Protein AF-A0A2J2HHE2-F1 (afdb_monomer)

Solvent-accessible surface area (backbone atoms only — not comparable to full-atom values): 9048 Å² total; per-residue (Å²): 109,73,66,61,52,54,51,49,52,52,53,53,53,52,51,54,51,50,49,52,52,45,27,54,52,45,33,51,50,34,54,48,26,20,52,57,17,37,70,43,83,61,53,74,70,57,21,53,51,53,52,50,51,54,50,52,52,50,50,52,38,52,56,32,41,75,77,31,60,65,53,20,39,50,52,53,44,48,58,48,43,71,72,48,47,58,29,76,39,61,57,59,7,49,56,48,47,29,51,53,25,23,51,50,15,29,50,32,58,35,49,58,74,71,59,22,52,50,50,52,54,52,51,54,54,49,34,60,54,50,20,50,33,32,32,33,22,41,51,22,51,55,33,44,61,46,27,77,77,38,70,87,36,44,67,58,24,53,53,31,45,53,51,20,54,52,38,43,54,52,40,52,52,51,53,52,54,59,52,67,53,132

pLDDT: mean 90.72, std 8.48, range [55.34, 98.31]

Foldseek 3Di:
DVVVVVVVVVVVVVVVVLLVVLLVVLLVLLVVLLVLLLPDQDDLVVLVVLVVVVVVLVVVLVVLVVVPPVSSLVSLLVVCCVQQVLLLAEPSVSVSSSVVSSVLSNSLNSDDPVVSVVSSVVSSVLSSLSSNLRSLSPVLVVLVVVCVVPVVSVVVNVVSVVSSVVSSVVSSVVSSVVSSDD

Sequence (182 aa):
MVEQEAVRATVIGKLGRLRIYLYLVLLLLYLAAYFLGYAVKPSPQFAAQVNKQLNQFTEEVNKLSSVSQIAAFSYKLTNLMVSLGPSLIPVFGIWNTATQWVYSGIATNAVASNEAVAITAQTILLSIILAIPSTDGLLTVLLLINSARDKSFKELTILSARSYIMWVIITIILLIIFMAMP

Secondary structure (DSSP, 8-state):
-HHHHHHHHHHHHHHHHHHHHHHHHHHHHHHHHHHHHHTS---HHHHHHHHHHHHHHHHHHHHHHHH-HHHHHHHHHHHHHHHHGGGGSTTHHHHHHHHHHHHHHHHHTTS-HHHHHHHHHHHHHHHHHHHHHHHHHHHHHHHHHHHHH-GGGHHHHHHHHHHHHHHHHHHHHHHHHHHH--

Mean predicted aligned error: 5.14 Å

Structure (mmCIF, N/CA/C/O backbone):
data_AF-A0A2J2HHE2-F1
#
_entry.id   AF-A0A2J2HHE2-F1
#
loop_
_atom_site.group_PDB
_atom_site.id
_atom_site.type_symbol
_atom_site.label_atom_id
_atom_site.label_alt_id
_atom_site.label_comp_id
_atom_site.label_asym_id
_atom_site.label_entity_id
_atom_site.label_seq_id
_atom_site.pdbx_PDB_ins_code
_atom_site.Cartn_x
_atom_site.Cartn_y
_atom_site.Cartn_z
_atom_site.occupancy
_atom_site.B_iso_or_equiv
_atom_site.auth_seq_id
_atom_site.auth_comp_id
_atom_site.auth_asym_id
_atom_site.auth_atom_id
_atom_site.pdbx_PDB_model_num
ATOM 1 N N . MET A 1 1 ? 16.506 10.139 -39.102 1.00 55.34 1 MET A N 1
ATOM 2 C CA . MET A 1 1 ? 15.842 10.796 -37.949 1.00 55.34 1 MET A CA 1
ATOM 3 C C . MET A 1 1 ? 14.399 10.327 -37.782 1.00 55.34 1 MET A C 1
ATOM 5 O O . MET A 1 1 ? 14.096 9.821 -36.714 1.00 55.34 1 MET A O 1
ATOM 9 N N . VAL A 1 2 ? 13.563 10.359 -38.828 1.00 61.66 2 VAL A N 1
ATOM 10 C CA . VAL A 1 2 ? 12.152 9.900 -38.780 1.00 61.66 2 VAL A CA 1
ATOM 11 C C . VAL A 1 2 ? 11.986 8.447 -38.293 1.00 61.66 2 VAL A C 1
ATOM 13 O O . VAL A 1 2 ? 11.096 8.143 -37.506 1.00 61.66 2 VAL A O 1
ATOM 16 N N . GLU A 1 3 ? 12.882 7.543 -38.695 1.00 59.47 3 GLU A N 1
ATOM 17 C CA . GLU A 1 3 ? 12.813 6.121 -38.322 1.00 59.47 3 GLU A CA 1
ATOM 18 C C . GLU A 1 3 ? 13.159 5.865 -36.840 1.00 59.47 3 GLU A C 1
ATOM 20 O O . GLU A 1 3 ? 12.501 5.072 -36.170 1.00 59.47 3 GLU A O 1
ATOM 25 N N . GLN A 1 4 ? 14.123 6.606 -36.276 1.00 60.56 4 GLN A N 1
ATOM 26 C CA . GLN A 1 4 ? 14.451 6.542 -34.843 1.00 60.56 4 GLN A CA 1
ATOM 27 C C . GLN A 1 4 ? 13.331 7.123 -33.967 1.00 60.56 4 GLN A C 1
ATOM 29 O O . GLN A 1 4 ? 13.063 6.596 -32.887 1.00 60.56 4 GLN A O 1
ATOM 34 N N . GLU A 1 5 ? 12.641 8.168 -34.431 1.00 62.12 5 GLU A N 1
ATOM 35 C CA . GLU A 1 5 ? 11.482 8.738 -33.734 1.00 62.12 5 GLU A CA 1
ATOM 36 C C . GLU A 1 5 ? 10.280 7.784 -33.737 1.00 62.12 5 GLU A C 1
ATOM 38 O O . GLU A 1 5 ? 9.648 7.593 -32.695 1.00 62.12 5 GLU A O 1
ATOM 43 N N . ALA A 1 6 ? 10.013 7.105 -34.858 1.00 61.78 6 ALA A N 1
ATOM 44 C CA . ALA A 1 6 ? 8.953 6.101 -34.959 1.00 61.78 6 ALA A CA 1
ATOM 45 C C . ALA A 1 6 ? 9.205 4.880 -34.051 1.00 61.78 6 ALA A C 1
ATOM 47 O O . ALA A 1 6 ? 8.292 4.392 -33.371 1.00 61.78 6 ALA A O 1
ATOM 48 N N . VAL A 1 7 ? 10.458 4.414 -33.973 1.00 62.78 7 VAL A N 1
ATOM 49 C CA . VAL A 1 7 ? 10.861 3.333 -33.059 1.00 62.78 7 VAL A CA 1
ATOM 50 C C . VAL A 1 7 ? 10.701 3.770 -31.600 1.00 62.78 7 VAL A C 1
ATOM 52 O O . VAL A 1 7 ? 10.115 3.036 -30.801 1.00 62.78 7 VAL A O 1
ATOM 55 N N . ARG A 1 8 ? 11.128 4.990 -31.247 1.00 63.03 8 ARG A N 1
ATOM 56 C CA . ARG A 1 8 ? 10.991 5.533 -29.885 1.00 63.03 8 ARG A CA 1
ATOM 57 C C . ARG A 1 8 ? 9.524 5.672 -29.467 1.00 63.03 8 ARG A C 1
ATOM 59 O O . ARG A 1 8 ? 9.168 5.240 -28.372 1.00 63.03 8 ARG A O 1
ATOM 66 N N . ALA A 1 9 ? 8.659 6.186 -30.343 1.00 66.81 9 ALA A N 1
ATOM 67 C CA . ALA A 1 9 ? 7.219 6.296 -30.093 1.00 66.81 9 ALA A CA 1
ATOM 68 C C . ALA A 1 9 ? 6.560 4.923 -29.866 1.00 66.81 9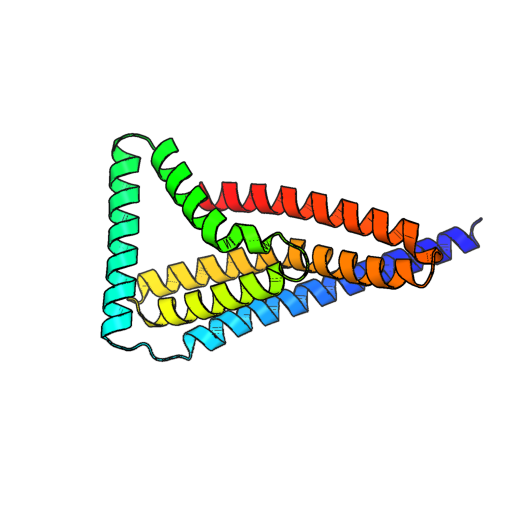 ALA A C 1
ATOM 70 O O . ALA A 1 9 ? 5.749 4.752 -28.953 1.00 66.81 9 ALA A O 1
ATOM 71 N N . THR A 1 10 ? 6.968 3.912 -30.637 1.00 73.00 10 THR A N 1
ATOM 72 C CA . THR A 1 10 ? 6.465 2.537 -30.499 1.00 73.00 10 THR A CA 1
ATOM 73 C C . THR A 1 10 ? 6.894 1.900 -29.173 1.00 73.00 10 THR A C 1
ATOM 75 O O . THR A 1 10 ? 6.090 1.236 -28.513 1.00 73.00 10 THR A O 1
ATOM 78 N N . VAL A 1 11 ? 8.143 2.116 -28.748 1.00 68.69 11 VAL A N 1
ATOM 79 C CA . VAL A 1 11 ? 8.669 1.624 -27.461 1.00 68.69 11 VAL A CA 1
ATOM 80 C C . VAL A 1 11 ? 7.954 2.291 -26.284 1.00 68.69 11 VAL A C 1
ATOM 82 O O . VAL A 1 11 ? 7.511 1.596 -25.370 1.00 68.69 11 VAL A O 1
ATOM 85 N N . ILE A 1 12 ? 7.761 3.612 -26.334 1.00 71.94 12 ILE A N 1
ATOM 86 C CA . ILE A 1 12 ? 7.018 4.363 -25.310 1.00 71.94 12 ILE A CA 1
ATOM 87 C C . ILE A 1 12 ? 5.568 3.866 -25.217 1.00 71.94 12 ILE A C 1
ATOM 89 O O . ILE A 1 12 ? 5.075 3.612 -24.118 1.00 71.94 12 ILE A O 1
ATOM 93 N N . GLY A 1 13 ? 4.901 3.642 -26.354 1.00 75.62 13 GLY A N 1
ATOM 94 C CA . GLY A 1 13 ? 3.539 3.106 -26.383 1.00 75.62 13 GLY A CA 1
ATOM 95 C C . GLY A 1 13 ? 3.426 1.702 -25.775 1.00 75.62 13 GLY A C 1
ATOM 96 O O . GLY A 1 13 ? 2.500 1.426 -25.010 1.00 75.62 13 GLY A O 1
ATOM 97 N N . LYS A 1 14 ? 4.387 0.812 -26.058 1.00 80.19 14 LYS A N 1
ATOM 98 C CA . LYS A 1 14 ? 4.435 -0.537 -25.464 1.00 80.19 14 LYS A CA 1
ATOM 99 C C . LYS A 1 14 ? 4.700 -0.498 -23.956 1.00 80.19 14 LYS A C 1
ATOM 101 O O . LYS A 1 14 ? 4.041 -1.226 -23.218 1.00 80.19 14 LYS A O 1
ATOM 106 N N . LEU A 1 15 ? 5.599 0.374 -23.492 1.00 79.06 15 LEU A N 1
ATOM 107 C CA . LEU A 1 15 ? 5.866 0.579 -22.063 1.00 79.06 15 LEU A CA 1
ATOM 108 C C . LEU A 1 15 ? 4.647 1.140 -21.323 1.00 79.06 15 LEU A C 1
ATOM 110 O O . LEU A 1 15 ? 4.334 0.676 -20.230 1.00 79.06 15 LEU A O 1
ATOM 114 N N . GLY A 1 16 ? 3.917 2.078 -21.933 1.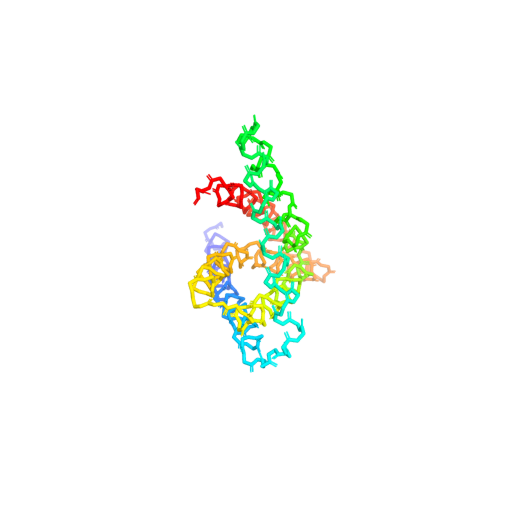00 83.44 16 GLY A N 1
ATOM 115 C CA . GLY A 1 16 ? 2.667 2.600 -21.377 1.00 83.44 16 GLY A CA 1
ATOM 116 C C . GLY A 1 16 ? 1.608 1.509 -21.199 1.00 83.44 16 GLY A C 1
ATOM 117 O O . GLY A 1 16 ? 0.997 1.406 -20.137 1.00 83.44 16 GLY A O 1
ATOM 118 N N . ARG A 1 17 ? 1.443 0.631 -22.198 1.00 88.00 17 ARG A N 1
ATOM 119 C CA . ARG A 1 17 ? 0.545 -0.532 -22.086 1.00 88.00 17 ARG A CA 1
ATOM 120 C C . ARG A 1 17 ? 0.994 -1.490 -20.986 1.00 88.00 17 ARG A C 1
ATOM 122 O O . ARG A 1 17 ? 0.169 -1.890 -20.172 1.00 88.00 17 ARG A O 1
ATOM 129 N N . LEU A 1 18 ? 2.286 -1.822 -20.928 1.00 88.19 18 LEU A N 1
ATOM 130 C CA . LEU A 1 18 ? 2.838 -2.683 -19.879 1.00 88.19 18 LEU A CA 1
ATOM 131 C C . LEU A 1 18 ? 2.578 -2.105 -18.483 1.00 88.19 18 LEU A C 1
ATOM 133 O O . LEU A 1 18 ? 2.167 -2.844 -17.596 1.00 88.19 18 LEU A O 1
ATOM 137 N N . ARG A 1 19 ? 2.753 -0.791 -18.299 1.00 91.44 19 ARG A N 1
ATOM 138 C CA . ARG A 1 19 ? 2.446 -0.108 -17.037 1.00 91.44 19 ARG A CA 1
ATOM 139 C C . ARG A 1 19 ? 0.989 -0.306 -16.627 1.00 91.44 19 ARG A C 1
ATOM 141 O O . ARG A 1 19 ? 0.740 -0.679 -15.490 1.00 91.44 19 ARG A O 1
ATOM 148 N N . ILE A 1 20 ? 0.041 -0.109 -17.542 1.00 92.88 20 ILE A N 1
ATOM 149 C CA . ILE A 1 20 ? -1.389 -0.304 -17.249 1.00 92.88 20 ILE A CA 1
ATOM 150 C C . ILE A 1 20 ? -1.676 -1.762 -16.873 1.00 92.88 20 ILE A C 1
ATOM 152 O O . ILE A 1 20 ? -2.376 -2.012 -15.895 1.00 92.88 20 ILE A O 1
ATOM 156 N N . TYR A 1 21 ? -1.109 -2.728 -17.602 1.00 94.69 21 TYR A N 1
ATOM 157 C CA . TYR A 1 21 ? -1.283 -4.145 -17.274 1.00 94.69 21 TYR A CA 1
ATOM 158 C C . TYR A 1 21 ? -0.721 -4.492 -15.895 1.00 94.69 21 TYR A C 1
ATOM 160 O O . TYR A 1 21 ? -1.408 -5.134 -15.107 1.00 94.69 21 TYR A O 1
ATOM 168 N N . LEU A 1 22 ? 0.495 -4.042 -15.582 1.00 94.69 22 LEU A N 1
ATOM 169 C CA . LEU A 1 22 ? 1.106 -4.266 -14.273 1.00 94.69 22 LEU A CA 1
ATOM 170 C C . LEU A 1 22 ? 0.297 -3.610 -13.151 1.00 94.69 22 LEU A C 1
ATOM 172 O O . LEU A 1 22 ? 0.092 -4.242 -12.121 1.00 94.69 22 LEU A O 1
ATOM 176 N N . TYR A 1 23 ? -0.223 -2.403 -13.374 1.00 96.62 23 TYR A N 1
ATOM 177 C CA . TYR A 1 23 ? -1.117 -1.735 -12.432 1.00 96.62 23 TYR A CA 1
ATOM 178 C C . TYR A 1 23 ? -2.374 -2.557 -12.149 1.00 96.62 23 TYR A C 1
ATOM 180 O O . TYR A 1 23 ? -2.693 -2.802 -10.988 1.00 96.62 23 TYR A O 1
ATOM 188 N N . LEU A 1 24 ? -3.061 -3.036 -13.191 1.00 97.19 24 LEU A N 1
ATOM 189 C CA . LEU A 1 24 ? -4.265 -3.851 -13.026 1.00 97.19 24 LEU A CA 1
ATOM 190 C C . LEU A 1 24 ? -3.961 -5.176 -12.323 1.00 97.19 24 LEU A C 1
ATOM 192 O O . LEU A 1 24 ? -4.706 -5.577 -11.433 1.00 97.19 24 LEU A O 1
ATOM 196 N N . VAL A 1 25 ? -2.856 -5.836 -12.681 1.00 97.00 25 VAL A N 1
ATOM 197 C CA . VAL A 1 25 ? -2.421 -7.077 -12.027 1.00 97.00 25 VAL A CA 1
ATOM 198 C C . VAL A 1 25 ? -2.141 -6.837 -10.545 1.00 97.00 25 VAL A C 1
ATOM 200 O O . VAL A 1 25 ? -2.651 -7.574 -9.708 1.00 97.00 25 VAL A O 1
ATOM 203 N N . LEU A 1 26 ? -1.378 -5.797 -10.202 1.00 97.31 26 LEU A N 1
ATOM 204 C CA . LEU A 1 26 ? -1.055 -5.480 -8.810 1.00 97.31 26 LEU A CA 1
ATOM 205 C C . LEU A 1 26 ? -2.296 -5.094 -8.007 1.00 97.31 26 LEU A C 1
ATOM 207 O O . LEU A 1 26 ? -2.462 -5.575 -6.891 1.00 97.31 26 LEU A O 1
ATOM 211 N N . LEU A 1 27 ? -3.198 -4.300 -8.586 1.00 97.94 27 LEU A N 1
ATOM 212 C CA . LEU A 1 27 ? -4.467 -3.955 -7.952 1.00 97.94 27 LEU A CA 1
ATOM 213 C C . LEU A 1 27 ? -5.299 -5.209 -7.656 1.00 97.94 27 LEU A C 1
ATOM 215 O O . LEU A 1 27 ? -5.765 -5.386 -6.534 1.00 97.94 27 LEU A O 1
ATOM 219 N N . LEU A 1 28 ? -5.453 -6.107 -8.632 1.00 97.75 28 LEU A N 1
ATOM 220 C CA . LEU A 1 28 ? -6.193 -7.354 -8.435 1.00 97.75 28 LEU A CA 1
ATOM 221 C C . LEU A 1 28 ? -5.527 -8.262 -7.396 1.00 97.75 28 LEU A C 1
ATOM 223 O O . LEU A 1 28 ? -6.231 -8.861 -6.590 1.00 97.75 28 LEU A O 1
ATOM 227 N N . LEU A 1 29 ? -4.194 -8.334 -7.368 1.00 96.88 29 LEU A N 1
ATOM 228 C CA . LEU A 1 29 ? -3.458 -9.088 -6.349 1.00 96.88 29 LEU A CA 1
ATOM 229 C C . LEU A 1 29 ? -3.661 -8.507 -4.946 1.00 96.88 29 LEU A C 1
ATOM 231 O O . LEU A 1 29 ? -3.821 -9.266 -3.994 1.00 96.88 29 LEU A O 1
ATOM 235 N N . TYR A 1 30 ? -3.698 -7.183 -4.809 1.00 98.12 30 TYR A N 1
ATOM 236 C CA . TYR A 1 30 ? -3.986 -6.517 -3.539 1.00 98.12 30 TYR A CA 1
ATOM 237 C C . TYR A 1 30 ? -5.400 -6.800 -3.043 1.00 98.12 30 TYR A C 1
ATOM 239 O O . TYR A 1 30 ? -5.577 -7.175 -1.884 1.00 98.12 30 TYR A O 1
ATOM 247 N N . LEU A 1 31 ? -6.392 -6.707 -3.928 1.00 98.00 31 LEU A N 1
ATOM 248 C CA . LEU A 1 31 ? -7.770 -7.051 -3.588 1.00 98.00 31 LEU A CA 1
ATOM 249 C C . LEU A 1 31 ? -7.910 -8.543 -3.257 1.00 98.00 31 LEU A C 1
ATOM 251 O O . LEU A 1 31 ? -8.576 -8.901 -2.290 1.00 98.00 31 LEU A O 1
ATOM 255 N N . ALA A 1 32 ? -7.239 -9.421 -4.004 1.00 97.88 32 ALA A N 1
ATOM 256 C CA . ALA A 1 32 ? -7.220 -10.849 -3.711 1.00 97.88 32 ALA A CA 1
ATOM 257 C C . ALA A 1 32 ? -6.590 -11.142 -2.341 1.00 97.88 32 ALA A C 1
ATOM 259 O O . ALA A 1 32 ? -7.150 -11.922 -1.579 1.00 97.88 32 ALA A O 1
ATOM 260 N N . ALA A 1 33 ? -5.476 -10.491 -1.991 1.00 98.19 33 ALA A N 1
ATOM 261 C CA . ALA A 1 33 ? -4.840 -10.622 -0.679 1.00 98.19 33 ALA A CA 1
ATOM 262 C C . ALA A 1 33 ? -5.788 -10.212 0.459 1.00 98.19 33 ALA A C 1
ATOM 264 O O . ALA A 1 33 ? -5.900 -10.920 1.461 1.00 98.19 33 ALA A O 1
ATOM 265 N N . TYR A 1 34 ? -6.532 -9.121 0.269 1.00 98.31 34 TYR A N 1
ATOM 266 C CA . TYR A 1 34 ? -7.576 -8.709 1.199 1.00 98.31 34 TYR A CA 1
ATOM 267 C C . TYR A 1 34 ? -8.662 -9.779 1.375 1.00 98.31 34 TYR A C 1
ATOM 269 O O . TYR A 1 34 ? -8.944 -10.197 2.500 1.00 98.31 34 TYR A O 1
ATOM 277 N N . PHE A 1 35 ? -9.235 -10.280 0.277 1.00 97.12 35 PHE A N 1
ATOM 278 C CA . PHE A 1 35 ? -10.290 -11.296 0.343 1.00 97.12 35 PHE A CA 1
ATOM 279 C C . PHE A 1 35 ? -9.800 -12.644 0.886 1.00 97.12 35 PHE A C 1
ATOM 281 O O . PHE A 1 35 ? -10.557 -13.336 1.566 1.00 97.12 35 PHE A O 1
ATOM 288 N N . LEU A 1 36 ? -8.534 -13.000 0.653 1.00 97.06 36 LEU A N 1
ATOM 289 C CA . LEU A 1 36 ? -7.899 -14.160 1.281 1.00 97.06 36 LEU A CA 1
ATOM 290 C C . LEU A 1 36 ? -7.863 -14.014 2.804 1.00 97.06 36 LEU A C 1
ATOM 292 O O . LEU A 1 36 ? -8.215 -14.955 3.509 1.00 97.06 36 LEU A O 1
ATOM 296 N N . GLY A 1 37 ? -7.492 -12.835 3.311 1.00 96.38 37 GLY A N 1
ATOM 297 C CA . GLY A 1 37 ? -7.558 -12.536 4.740 1.00 96.38 37 GLY A CA 1
ATOM 298 C C . GLY A 1 37 ? -8.987 -12.573 5.279 1.00 96.38 37 GLY A C 1
ATOM 299 O O . GLY A 1 37 ? -9.244 -13.179 6.315 1.00 96.38 37 GLY A O 1
ATOM 300 N N . TYR A 1 38 ? -9.934 -11.984 4.548 1.00 95.75 38 TYR A N 1
ATOM 301 C CA . TYR A 1 38 ? -11.347 -11.954 4.928 1.00 95.75 38 TYR A CA 1
ATOM 302 C C . TYR A 1 38 ? -11.961 -13.354 5.061 1.00 95.75 38 TYR A C 1
ATOM 304 O O . TYR A 1 38 ? -12.780 -13.589 5.944 1.00 95.75 38 TYR A O 1
ATOM 312 N N . ALA A 1 39 ? -11.537 -14.310 4.232 1.00 94.94 39 ALA A N 1
ATOM 313 C CA . ALA A 1 39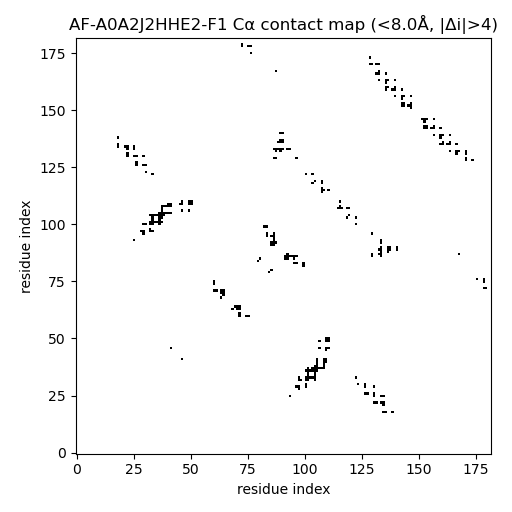 ? -12.002 -15.695 4.303 1.00 94.94 39 ALA A CA 1
ATOM 314 C C . ALA A 1 39 ? -11.546 -16.441 5.575 1.00 94.94 39 ALA A C 1
ATOM 316 O O . ALA A 1 39 ? -12.092 -17.499 5.900 1.00 94.94 39 ALA A O 1
ATOM 317 N N . VAL A 1 40 ? -10.562 -15.916 6.311 1.00 93.75 40 VAL A N 1
ATOM 318 C CA . VAL A 1 40 ? -10.101 -16.509 7.570 1.00 93.75 40 VAL A CA 1
ATOM 319 C C . VAL A 1 40 ? -11.090 -16.172 8.679 1.00 93.75 40 VAL A C 1
ATOM 321 O O . VAL A 1 40 ? -11.330 -15.006 8.979 1.00 93.75 40 VAL A O 1
ATOM 324 N N . LYS A 1 41 ? -11.633 -17.202 9.336 1.00 90.44 41 LYS A N 1
ATOM 325 C CA . LYS A 1 41 ? -12.501 -17.031 10.504 1.00 90.44 41 LYS A CA 1
ATOM 326 C C . LYS A 1 41 ? -11.651 -16.727 11.749 1.00 90.44 41 LYS A C 1
ATOM 328 O O . LYS A 1 41 ? -10.912 -17.614 12.187 1.00 90.44 41 LYS A O 1
ATOM 333 N N . PRO A 1 42 ? -11.742 -15.524 12.341 1.00 89.12 42 PRO A N 1
ATOM 334 C CA . PRO A 1 42 ? -10.953 -15.181 13.518 1.00 89.12 42 PRO A CA 1
ATOM 335 C C . PRO A 1 42 ? -11.434 -15.939 14.762 1.00 89.12 42 PRO A C 1
ATOM 337 O O . PRO A 1 42 ? -12.613 -16.278 14.896 1.00 89.12 42 PRO A O 1
ATOM 340 N N . SER A 1 43 ? -10.523 -16.188 15.707 1.00 91.25 43 SER A N 1
ATOM 341 C CA . SER A 1 43 ? -10.900 -16.697 17.029 1.00 91.25 43 SER A CA 1
ATOM 342 C C . SER A 1 43 ? -11.605 -15.604 17.851 1.00 91.25 43 SER A C 1
ATOM 344 O O . SER A 1 43 ? -11.332 -14.416 17.649 1.00 91.25 43 SER A O 1
ATOM 346 N N . PRO A 1 44 ? -12.467 -15.961 18.822 1.00 90.88 44 PRO A N 1
ATOM 347 C CA . PRO A 1 44 ? -13.107 -14.976 19.697 1.00 90.88 44 PRO A CA 1
ATOM 348 C C . PRO A 1 44 ? -12.104 -14.090 20.449 1.00 90.88 44 PRO A C 1
ATOM 350 O O . PRO A 1 44 ? -12.334 -12.895 20.617 1.00 90.88 44 PRO A O 1
ATOM 353 N N . GLN A 1 45 ? -10.965 -14.654 20.865 1.00 92.81 45 GLN A N 1
ATOM 354 C CA . GLN A 1 45 ? -9.900 -13.914 21.546 1.00 92.81 45 GLN A CA 1
ATOM 355 C C . GLN A 1 45 ? -9.251 -12.880 20.620 1.00 92.81 45 GLN A C 1
ATOM 357 O O . GLN A 1 45 ? -9.030 -11.743 21.032 1.00 92.81 45 GLN A O 1
ATOM 362 N N . PHE A 1 46 ? -8.984 -13.255 19.365 1.00 91.06 46 PHE A N 1
ATOM 363 C CA . PHE A 1 46 ? -8.440 -12.334 18.370 1.00 91.06 46 PHE A CA 1
ATOM 364 C C . PHE A 1 46 ? -9.434 -11.213 18.056 1.00 91.06 46 PHE A C 1
ATOM 366 O O . PHE A 1 46 ? -9.058 -10.045 18.051 1.00 91.06 46 PHE A O 1
ATOM 373 N N . ALA A 1 47 ? -10.715 -11.543 17.876 1.00 90.56 47 ALA A N 1
ATOM 374 C CA . ALA A 1 47 ? -11.748 -10.539 17.646 1.00 90.56 47 ALA A CA 1
ATOM 375 C C . ALA A 1 47 ? -11.856 -9.543 18.808 1.00 90.56 47 ALA A C 1
ATOM 377 O O . ALA A 1 47 ? -11.876 -8.333 18.584 1.00 90.56 47 ALA A O 1
ATOM 378 N N . ALA A 1 48 ? -11.829 -10.018 20.055 1.00 91.94 48 ALA A N 1
ATOM 379 C CA . ALA A 1 48 ? -11.800 -9.139 21.223 1.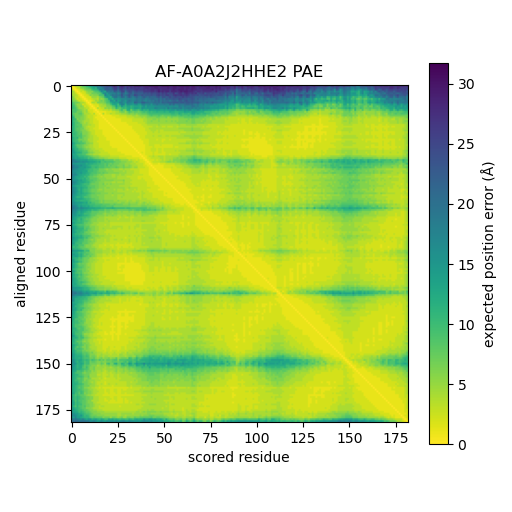00 91.94 48 ALA A CA 1
ATOM 380 C C . ALA A 1 48 ? -10.559 -8.227 21.236 1.00 91.94 48 ALA A C 1
ATOM 382 O O . ALA A 1 48 ? -10.661 -7.049 21.580 1.00 91.94 48 ALA A O 1
ATOM 383 N N . GLN A 1 49 ? -9.396 -8.741 20.825 1.00 93.69 49 GLN A N 1
ATOM 384 C CA . GLN A 1 49 ? -8.166 -7.957 20.725 1.00 93.69 49 GLN A CA 1
ATOM 385 C C . GLN A 1 49 ? -8.250 -6.869 19.647 1.00 93.69 49 GLN A C 1
ATOM 387 O O . GLN A 1 49 ? -7.885 -5.728 19.929 1.00 93.69 49 GLN A O 1
ATOM 392 N N . VAL A 1 50 ? -8.752 -7.189 18.450 1.00 92.50 50 VAL A N 1
ATOM 393 C CA . VAL A 1 50 ? -8.930 -6.215 17.358 1.00 92.50 50 VAL A CA 1
ATOM 394 C C . VAL A 1 50 ? -9.880 -5.099 17.785 1.00 92.50 50 VAL A C 1
ATOM 396 O O . VAL A 1 50 ? -9.532 -3.925 17.679 1.00 92.50 50 VAL A O 1
ATOM 399 N N . ASN A 1 51 ? -11.039 -5.446 18.353 1.00 91.56 51 ASN A N 1
ATOM 400 C CA . ASN A 1 51 ? -11.998 -4.451 18.841 1.00 91.56 51 ASN A CA 1
ATOM 401 C C . ASN A 1 51 ? -11.400 -3.580 19.958 1.00 91.56 51 ASN A C 1
ATOM 403 O O . ASN A 1 51 ? -11.575 -2.364 19.953 1.00 91.56 51 ASN A O 1
ATOM 407 N N . LYS A 1 52 ? -10.622 -4.165 20.880 1.00 93.94 52 LYS A N 1
ATOM 408 C CA . LYS A 1 52 ? -9.910 -3.394 21.909 1.00 93.94 52 LYS A CA 1
ATOM 409 C C . LYS A 1 52 ? -8.918 -2.403 21.296 1.00 93.94 52 LYS A C 1
ATOM 411 O O . LYS A 1 52 ? -8.877 -1.259 21.734 1.00 93.94 52 LYS A O 1
ATOM 416 N N . GLN A 1 53 ? -8.136 -2.819 20.301 1.00 92.50 53 GLN A N 1
ATOM 417 C CA . GLN A 1 53 ? -7.169 -1.946 19.630 1.00 92.50 53 GLN A CA 1
ATOM 418 C C . GLN A 1 53 ? -7.853 -0.816 18.850 1.00 92.50 53 GLN A C 1
ATOM 420 O O . GLN A 1 53 ? -7.394 0.321 18.915 1.00 92.50 53 GLN A O 1
ATOM 425 N N . LEU A 1 54 ? -8.969 -1.098 18.172 1.00 91.12 54 LEU A N 1
ATOM 426 C CA . LEU A 1 54 ? -9.760 -0.078 17.475 1.00 91.12 54 LEU A CA 1
ATOM 427 C C . LEU A 1 54 ? -10.354 0.948 18.442 1.00 91.12 54 LEU A C 1
ATOM 429 O O . LEU A 1 54 ? -10.271 2.150 18.183 1.00 91.12 54 LEU A O 1
ATOM 433 N N . ASN A 1 55 ? -10.891 0.492 19.574 1.00 93.06 55 ASN A N 1
ATOM 434 C CA . ASN A 1 55 ? -11.418 1.382 20.605 1.00 93.06 55 ASN A CA 1
ATOM 435 C C . ASN A 1 55 ? -10.307 2.253 21.196 1.00 93.06 55 ASN A C 1
ATOM 437 O O . ASN A 1 55 ? -10.464 3.465 21.261 1.00 93.06 55 ASN A O 1
ATOM 441 N N . GLN A 1 56 ? -9.153 1.665 21.528 1.00 95.00 56 GLN A N 1
ATOM 442 C CA . GLN A 1 56 ? -7.993 2.410 22.031 1.00 95.00 56 GLN A CA 1
ATOM 443 C C . GLN A 1 56 ? -7.489 3.453 21.028 1.00 95.00 56 GLN A C 1
ATOM 445 O O . GLN A 1 56 ? -7.214 4.588 21.408 1.00 95.00 56 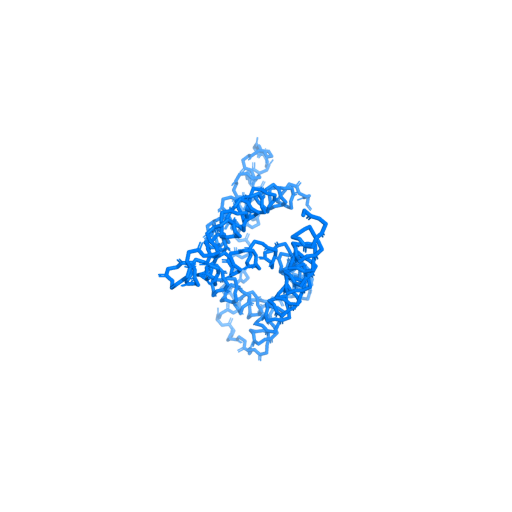GLN A O 1
ATOM 450 N N . PHE A 1 57 ? -7.395 3.093 19.745 1.00 93.25 57 PHE A N 1
ATOM 451 C CA . PHE A 1 57 ? -7.009 4.031 18.693 1.00 93.25 57 PHE A CA 1
ATOM 452 C C . PHE A 1 57 ? -8.012 5.186 18.581 1.00 93.25 57 PHE A C 1
ATOM 454 O O . PHE A 1 57 ? -7.617 6.348 18.511 1.00 93.25 57 PHE A O 1
ATOM 461 N N . THR A 1 58 ? -9.309 4.876 18.610 1.00 92.25 58 THR A N 1
ATOM 462 C CA . THR A 1 58 ? -10.387 5.870 18.513 1.00 92.25 58 THR A CA 1
ATOM 463 C C . THR A 1 58 ? -10.414 6.798 19.729 1.00 92.25 58 THR A C 1
ATOM 465 O O . THR A 1 58 ? -10.526 8.012 19.575 1.00 92.25 58 THR A O 1
ATOM 468 N N . GLU A 1 59 ? -10.264 6.254 20.938 1.00 95.12 59 GLU A N 1
ATOM 469 C CA . GLU A 1 59 ? -10.173 7.021 22.184 1.00 95.12 59 GLU A CA 1
ATOM 470 C C . GLU A 1 59 ? -8.976 7.976 22.172 1.00 95.12 59 GLU A C 1
ATOM 472 O O . GLU A 1 59 ? -9.133 9.154 22.497 1.00 95.12 59 GLU A O 1
ATOM 477 N N . GLU A 1 60 ? -7.801 7.506 21.742 1.00 95.12 60 GLU A N 1
ATOM 478 C CA . GLU A 1 60 ? -6.601 8.342 21.668 1.00 95.12 60 GLU A CA 1
ATOM 479 C C . GLU A 1 60 ? -6.756 9.448 20.616 1.00 95.12 60 GLU A C 1
ATOM 481 O O . GLU A 1 60 ? -6.453 10.609 20.889 1.00 95.12 60 GLU A O 1
ATOM 486 N N . VAL A 1 61 ? -7.313 9.133 19.440 1.00 93.56 61 VAL A N 1
ATOM 487 C CA . VAL A 1 61 ? -7.633 10.134 18.410 1.00 93.56 61 VAL A CA 1
ATOM 488 C C . VAL A 1 61 ? -8.609 11.185 18.944 1.00 93.56 61 VAL A C 1
ATOM 490 O O . VAL A 1 61 ? -8.374 12.377 18.747 1.00 93.56 61 VAL A O 1
ATOM 493 N N . ASN A 1 62 ? -9.669 10.781 19.647 1.00 94.44 62 ASN A N 1
ATOM 494 C CA . ASN A 1 62 ? -10.659 11.701 20.215 1.00 94.44 62 ASN A CA 1
ATOM 495 C C . ASN A 1 62 ? -10.048 12.592 21.302 1.00 94.44 62 ASN A C 1
ATOM 497 O O . ASN A 1 62 ? -10.262 13.807 21.311 1.00 94.44 62 ASN A O 1
ATOM 501 N N . LYS A 1 63 ? -9.233 12.009 22.185 1.00 94.56 63 LYS A N 1
ATOM 502 C CA . LYS A 1 63 ? -8.502 12.738 23.223 1.00 94.56 63 LYS A CA 1
ATOM 503 C C . LYS A 1 63 ? -7.553 13.762 22.609 1.00 94.56 63 LYS A C 1
ATOM 505 O O . LYS A 1 63 ? -7.599 14.930 22.987 1.00 94.56 63 LYS A O 1
ATOM 510 N N . LEU A 1 64 ? -6.744 13.365 21.629 1.00 93.81 64 LEU A N 1
ATOM 511 C CA . LEU A 1 64 ? -5.852 14.282 20.921 1.00 93.81 64 LEU A CA 1
ATOM 512 C C . LEU A 1 64 ? -6.638 15.365 20.182 1.00 93.81 64 LEU A C 1
ATOM 514 O O . LEU A 1 64 ? -6.267 16.530 20.264 1.00 93.81 64 LEU A O 1
ATOM 518 N N . SER A 1 65 ? -7.752 15.018 19.534 1.00 91.88 65 SER A N 1
ATOM 519 C CA . SER A 1 65 ? -8.584 15.973 18.797 1.00 91.88 65 SER A CA 1
ATOM 520 C C . SER A 1 65 ? -9.233 17.013 19.710 1.00 91.88 65 SER A C 1
ATOM 522 O O . SER A 1 65 ? -9.460 18.135 19.263 1.00 91.88 65 SER A O 1
ATOM 524 N N . SER A 1 66 ? -9.509 16.668 20.974 1.00 92.25 66 SER A N 1
ATOM 525 C CA . SER A 1 66 ? -10.022 17.616 21.974 1.00 92.25 66 SER A CA 1
ATOM 526 C C . SER A 1 66 ? -8.999 18.693 22.363 1.00 92.25 66 SER A C 1
ATOM 528 O O . SER A 1 66 ? -9.382 19.780 22.785 1.00 92.25 66 SER A O 1
ATOM 530 N N . VAL A 1 67 ? -7.704 18.406 22.184 1.00 93.12 67 VAL A N 1
ATOM 531 C CA . VAL A 1 67 ? -6.595 19.328 22.471 1.00 93.12 67 VAL A CA 1
ATOM 532 C C . VAL A 1 67 ? -6.128 20.039 21.199 1.00 93.12 67 VAL A C 1
ATOM 534 O O . VAL A 1 67 ? -5.903 21.246 21.202 1.00 93.12 67 VAL A O 1
ATOM 537 N N . SER A 1 68 ? -5.946 19.294 20.107 1.00 93.62 68 SER A N 1
ATOM 538 C CA . SER A 1 68 ? -5.454 19.795 18.825 1.00 93.62 68 SER A CA 1
ATOM 539 C C . SER A 1 68 ? -5.801 18.844 17.678 1.00 93.62 68 SER A C 1
ATOM 541 O O . SER A 1 68 ? -5.362 17.691 17.640 1.00 93.62 68 SER A O 1
ATOM 543 N N . GLN A 1 69 ? -6.503 19.361 16.666 1.00 90.19 69 GLN A N 1
ATOM 544 C CA . GLN A 1 69 ? -6.759 18.624 15.422 1.00 90.19 69 GLN A CA 1
ATOM 545 C C . GLN A 1 69 ? -5.458 18.219 14.711 1.00 90.19 69 GLN A C 1
ATOM 547 O O . GLN A 1 69 ? -5.382 17.139 14.130 1.00 90.19 69 GLN A O 1
ATOM 552 N N . ILE A 1 70 ? -4.405 19.039 14.816 1.00 91.81 70 ILE A N 1
ATOM 553 C CA . ILE A 1 70 ? -3.086 18.736 14.244 1.00 91.81 70 ILE A CA 1
ATOM 554 C C . ILE A 1 70 ? -2.456 17.536 14.959 1.00 91.81 70 ILE A C 1
ATOM 556 O O . ILE A 1 70 ? -1.837 16.695 14.307 1.00 91.81 70 ILE A O 1
ATOM 560 N N . ALA A 1 71 ? -2.628 17.417 16.279 1.00 92.38 71 ALA A N 1
ATOM 561 C CA . ALA A 1 71 ? -2.111 16.280 17.039 1.00 92.38 71 ALA A CA 1
ATOM 562 C C . ALA A 1 71 ? -2.832 14.977 16.660 1.00 92.38 71 ALA A C 1
ATOM 564 O O . ALA A 1 71 ? -2.174 13.972 16.391 1.00 92.38 71 ALA A O 1
ATOM 565 N N . ALA A 1 72 ? -4.165 15.011 16.549 1.00 93.44 72 ALA A N 1
ATOM 566 C CA . ALA A 1 72 ? -4.952 13.865 16.091 1.00 93.44 72 ALA A CA 1
ATOM 567 C C . ALA A 1 72 ? -4.580 13.445 14.661 1.00 93.44 72 ALA A C 1
ATOM 569 O O . ALA A 1 72 ? -4.349 12.264 14.401 1.00 93.44 72 ALA A O 1
ATOM 570 N N . PHE A 1 73 ? -4.453 14.411 13.746 1.00 92.69 73 PHE A N 1
ATOM 571 C CA . PHE A 1 73 ? -3.994 14.165 12.379 1.00 92.69 73 PHE A CA 1
ATOM 572 C C . PHE A 1 73 ? -2.595 13.540 12.352 1.00 92.69 73 PHE A C 1
ATOM 574 O O . PHE A 1 73 ? -2.383 12.524 11.695 1.00 92.69 73 PHE A O 1
ATOM 581 N N . SER A 1 74 ? -1.649 14.104 13.106 1.00 93.38 74 SER A N 1
ATOM 582 C CA . SER A 1 74 ? -0.271 13.603 13.164 1.00 93.38 74 SER A CA 1
ATOM 583 C C . SER A 1 74 ? -0.218 12.174 13.701 1.00 93.38 74 SER A C 1
ATOM 585 O O . SER A 1 74 ? 0.544 11.355 13.191 1.00 93.38 74 SER A O 1
ATOM 587 N N . TYR A 1 75 ? -1.059 11.844 14.685 1.00 94.12 75 TYR A N 1
ATOM 588 C CA . TYR A 1 75 ? -1.180 10.489 15.212 1.00 94.12 75 TYR A CA 1
ATOM 589 C C . TYR A 1 75 ? -1.758 9.514 14.176 1.00 94.12 75 TYR A C 1
ATOM 591 O O . TYR A 1 75 ? -1.167 8.455 13.951 1.00 94.12 75 TYR A O 1
ATOM 599 N N . LYS A 1 76 ? -2.853 9.878 13.487 1.00 93.25 76 LYS A N 1
ATOM 600 C CA . LYS A 1 76 ? -3.423 9.076 12.385 1.00 93.25 76 LYS A CA 1
ATOM 601 C C . LYS A 1 76 ? -2.381 8.830 11.288 1.00 93.25 76 LYS A C 1
ATOM 603 O O . LYS A 1 76 ? -2.119 7.683 10.930 1.00 93.25 76 LYS A O 1
ATOM 608 N N . LEU A 1 77 ? -1.732 9.898 10.819 1.00 93.69 77 LEU A N 1
ATOM 609 C CA . LEU A 1 77 ? -0.722 9.834 9.765 1.00 93.69 77 LEU A CA 1
ATOM 610 C C . LEU A 1 77 ? 0.485 8.991 10.183 1.00 93.69 77 LEU A C 1
ATOM 612 O O . LEU A 1 77 ? 0.955 8.177 9.396 1.00 93.69 77 LEU A O 1
ATOM 616 N N . THR A 1 78 ? 0.975 9.140 11.415 1.00 94.50 78 THR A N 1
ATOM 617 C CA . THR A 1 78 ? 2.119 8.359 11.906 1.00 94.50 78 THR A CA 1
ATOM 618 C C . THR A 1 78 ? 1.796 6.868 11.923 1.00 94.50 78 THR A C 1
ATOM 620 O O . THR A 1 78 ? 2.573 6.078 11.395 1.00 94.50 78 THR A O 1
ATOM 623 N N . ASN A 1 79 ? 0.632 6.473 12.450 1.00 93.19 79 ASN A N 1
ATOM 624 C CA . ASN A 1 79 ? 0.215 5.067 12.460 1.00 93.19 79 ASN A CA 1
ATOM 625 C C . ASN A 1 79 ? 0.046 4.500 11.038 1.00 93.19 79 ASN A C 1
ATOM 627 O O . ASN A 1 79 ? 0.460 3.369 10.762 1.00 93.19 79 ASN A O 1
ATOM 631 N N . LEU A 1 80 ? -0.487 5.298 10.106 1.00 92.62 80 LEU A N 1
ATOM 632 C CA . LEU A 1 80 ? -0.557 4.910 8.698 1.00 92.62 80 LEU A CA 1
ATOM 633 C C . LEU A 1 80 ? 0.841 4.736 8.086 1.00 92.62 80 LEU A C 1
ATOM 635 O O . LEU A 1 80 ? 1.106 3.746 7.415 1.00 92.62 80 LEU A O 1
ATOM 639 N N . MET A 1 81 ? 1.760 5.671 8.323 1.00 92.94 81 MET A N 1
ATOM 640 C CA . MET A 1 81 ? 3.108 5.615 7.751 1.00 92.94 81 MET A CA 1
ATOM 641 C C . MET A 1 81 ? 3.962 4.500 8.360 1.00 92.94 81 MET A C 1
ATOM 643 O O . MET A 1 81 ? 4.797 3.932 7.662 1.00 92.94 81 MET A O 1
ATOM 647 N N . VAL A 1 82 ? 3.737 4.130 9.621 1.00 92.81 82 VAL A N 1
ATOM 648 C CA . VAL A 1 82 ? 4.390 2.965 10.236 1.00 92.81 82 VAL A CA 1
ATOM 649 C C . VAL A 1 82 ? 3.967 1.665 9.544 1.00 92.81 82 VAL A C 1
ATOM 651 O O . VAL A 1 82 ? 4.805 0.796 9.316 1.00 92.81 82 VAL A O 1
ATOM 654 N N . SER A 1 83 ? 2.692 1.536 9.168 1.00 90.88 83 SER A N 1
ATOM 655 C CA . SER A 1 83 ? 2.165 0.323 8.522 1.00 90.88 83 SER A CA 1
ATOM 656 C C . SER A 1 83 ? 2.414 0.280 7.007 1.00 90.88 83 SER A C 1
ATOM 658 O O . SER A 1 83 ? 2.823 -0.753 6.468 1.00 90.88 83 SER A O 1
ATOM 660 N N . LEU A 1 84 ? 2.202 1.400 6.311 1.00 92.69 84 LEU A N 1
ATOM 661 C CA . LEU A 1 84 ? 2.224 1.488 4.846 1.00 92.69 84 LEU A CA 1
ATOM 662 C C . LEU A 1 84 ? 3.427 2.246 4.278 1.00 92.69 84 LEU A C 1
ATOM 664 O O . LEU A 1 84 ? 3.662 2.188 3.076 1.00 92.69 84 LEU A O 1
ATOM 668 N N . GLY A 1 85 ? 4.244 2.910 5.095 1.00 92.25 85 GLY A N 1
ATOM 669 C CA . GLY A 1 85 ? 5.497 3.521 4.637 1.00 92.25 85 GLY A CA 1
ATOM 670 C C . GLY A 1 85 ? 6.414 2.541 3.890 1.00 92.25 85 GLY A C 1
ATOM 671 O O . GLY A 1 85 ? 6.904 2.888 2.812 1.00 92.25 85 GLY A O 1
ATOM 672 N N . PRO A 1 86 ? 6.588 1.287 4.360 1.00 95.00 86 PRO A N 1
ATOM 673 C CA . PRO A 1 86 ? 7.381 0.300 3.634 1.00 95.00 86 PRO A CA 1
ATOM 674 C C . PRO A 1 86 ? 6.770 -0.127 2.287 1.00 95.00 86 PRO A C 1
ATOM 676 O O . PRO A 1 86 ? 7.486 -0.651 1.433 1.00 95.00 86 PRO A O 1
ATOM 679 N N . SER A 1 87 ? 5.480 0.145 2.044 1.00 95.56 87 SER A N 1
ATOM 680 C CA . SER A 1 87 ? 4.833 -0.067 0.740 1.00 95.56 87 SER A CA 1
ATOM 681 C C . SER A 1 87 ? 5.383 0.840 -0.367 1.00 95.56 87 SER A C 1
ATOM 683 O O . SER A 1 87 ? 5.172 0.563 -1.545 1.00 95.56 87 SER A O 1
ATOM 685 N N . LEU A 1 88 ? 6.129 1.889 -0.006 1.00 95.06 88 LEU A N 1
ATOM 686 C CA . LEU A 1 88 ? 6.796 2.809 -0.931 1.00 95.06 88 LEU A CA 1
ATOM 687 C C . LEU A 1 88 ? 8.231 2.382 -1.278 1.00 95.06 88 LEU A C 1
ATOM 689 O O . LEU A 1 88 ? 8.989 3.181 -1.826 1.00 95.06 88 LEU A O 1
ATOM 693 N N . ILE A 1 89 ? 8.637 1.159 -0.932 1.00 93.94 89 ILE A N 1
ATOM 694 C CA . ILE A 1 89 ? 9.920 0.572 -1.334 1.00 93.94 89 ILE A CA 1
ATOM 695 C C . ILE A 1 89 ? 9.671 -0.308 -2.572 1.00 93.94 89 ILE A C 1
ATOM 697 O O . ILE A 1 89 ? 8.733 -1.107 -2.553 1.00 93.94 89 ILE A O 1
ATOM 701 N N . PRO A 1 90 ? 10.479 -0.237 -3.649 1.00 91.69 90 PRO A N 1
ATOM 702 C CA . PRO A 1 90 ? 10.236 -1.046 -4.843 1.00 91.69 90 PRO A CA 1
ATOM 703 C C . PRO A 1 90 ? 10.244 -2.541 -4.520 1.00 91.69 90 PRO A C 1
ATOM 705 O O . PRO A 1 90 ? 11.102 -2.983 -3.760 1.00 91.69 90 PRO A O 1
ATOM 708 N N . VAL A 1 91 ? 9.354 -3.320 -5.148 1.00 89.25 91 VAL A N 1
ATOM 709 C CA . VAL A 1 91 ? 9.198 -4.788 -5.006 1.00 89.25 91 VAL A CA 1
ATOM 710 C C . VAL A 1 91 ? 8.866 -5.256 -3.582 1.00 89.25 91 VAL A C 1
ATOM 712 O O . VAL A 1 91 ? 7.844 -5.908 -3.390 1.00 89.25 91 VAL A O 1
ATOM 715 N N . PHE A 1 92 ? 9.657 -4.891 -2.575 1.00 93.06 92 PHE A N 1
ATOM 716 C CA . PHE A 1 92 ? 9.356 -5.110 -1.163 1.00 93.06 92 PHE A CA 1
ATOM 717 C C . PHE A 1 92 ? 7.998 -4.518 -0.772 1.00 93.06 92 PHE A C 1
ATOM 719 O O . PHE A 1 92 ? 7.219 -5.154 -0.066 1.00 93.06 92 PHE A O 1
ATOM 726 N N . GLY A 1 93 ? 7.673 -3.333 -1.286 1.00 93.56 93 GLY A N 1
ATOM 727 C CA . GLY A 1 93 ? 6.409 -2.674 -1.007 1.00 93.56 93 GLY A CA 1
ATOM 728 C C . GLY A 1 93 ? 5.191 -3.431 -1.534 1.00 93.56 93 GLY A C 1
ATOM 729 O O . GLY A 1 93 ? 4.125 -3.344 -0.927 1.00 93.56 93 GLY A O 1
ATOM 730 N N . ILE A 1 94 ? 5.355 -4.250 -2.582 1.00 95.94 94 ILE A N 1
ATOM 731 C CA . ILE A 1 94 ? 4.298 -5.147 -3.074 1.00 95.94 94 ILE A CA 1
ATOM 732 C C . ILE A 1 94 ? 3.990 -6.212 -2.026 1.00 95.94 94 ILE A C 1
ATOM 734 O O . ILE A 1 94 ? 2.831 -6.424 -1.670 1.00 95.94 94 ILE A O 1
ATOM 738 N N . TRP A 1 95 ? 5.035 -6.841 -1.488 1.00 95.12 95 TRP A N 1
ATOM 739 C CA . TRP A 1 95 ? 4.900 -7.842 -0.435 1.00 95.12 95 TRP A CA 1
ATOM 740 C C . TRP A 1 95 ? 4.312 -7.255 0.854 1.00 95.12 95 TRP A C 1
ATOM 742 O O . TRP A 1 95 ? 3.377 -7.829 1.420 1.00 95.12 95 TRP A O 1
ATOM 752 N N . ASN A 1 96 ? 4.823 -6.098 1.299 1.00 96.12 96 ASN A N 1
ATOM 753 C CA . ASN A 1 96 ? 4.307 -5.407 2.482 1.00 96.12 96 ASN A CA 1
ATOM 754 C C . ASN A 1 96 ? 2.816 -5.103 2.321 1.00 96.12 96 ASN A C 1
ATOM 756 O O . ASN A 1 96 ? 2.022 -5.480 3.175 1.00 96.12 96 ASN A O 1
ATOM 760 N N . THR A 1 97 ? 2.425 -4.500 1.196 1.00 97.00 97 THR A N 1
ATOM 761 C CA . THR A 1 97 ? 1.024 -4.152 0.916 1.00 97.00 97 THR A CA 1
ATOM 762 C C . THR A 1 97 ? 0.123 -5.383 0.931 1.00 97.00 97 THR A C 1
ATOM 764 O O . THR A 1 97 ? -0.893 -5.381 1.618 1.00 97.00 97 THR A O 1
ATOM 767 N N . ALA A 1 98 ? 0.518 -6.466 0.256 1.00 96.69 98 ALA A N 1
ATOM 768 C CA . ALA A 1 98 ? -0.256 -7.706 0.257 1.00 96.69 98 ALA A CA 1
ATOM 769 C C . ALA A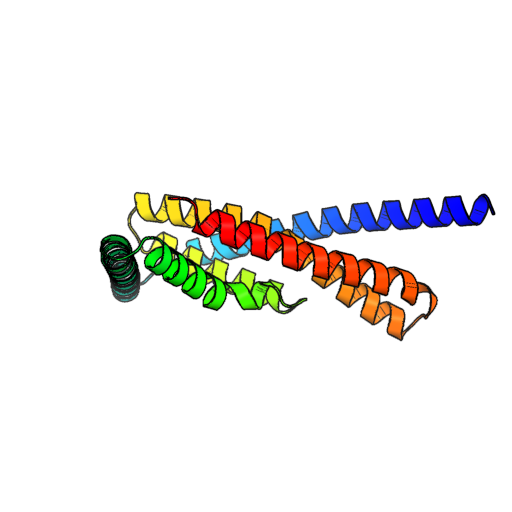 1 98 ? -0.431 -8.278 1.675 1.00 96.69 98 ALA A C 1
ATOM 771 O O . ALA A 1 98 ? -1.528 -8.686 2.047 1.00 96.69 98 ALA A O 1
ATOM 772 N N . THR A 1 99 ? 0.623 -8.252 2.492 1.00 96.62 99 THR A N 1
ATOM 773 C CA . THR A 1 99 ? 0.574 -8.728 3.882 1.00 96.62 99 THR A CA 1
ATOM 774 C C . THR A 1 99 ? -0.353 -7.862 4.741 1.00 96.62 99 THR A C 1
ATOM 776 O O . THR A 1 99 ? -1.192 -8.395 5.466 1.00 96.62 99 THR A O 1
ATOM 779 N N . GLN A 1 100 ? -0.263 -6.534 4.622 1.00 96.62 100 GLN A N 1
ATOM 780 C CA . GLN A 1 100 ? -1.165 -5.613 5.324 1.00 96.62 100 GLN A CA 1
ATOM 781 C C . GLN A 1 100 ? -2.625 -5.816 4.901 1.00 96.62 100 GLN A C 1
ATOM 783 O O . GLN A 1 100 ? -3.524 -5.730 5.734 1.00 96.62 100 GLN A O 1
ATOM 788 N N . TRP A 1 101 ? -2.881 -6.158 3.637 1.00 97.69 101 TRP A N 1
ATOM 789 C CA . TRP A 1 101 ? -4.224 -6.477 3.152 1.00 97.69 101 TRP A CA 1
ATOM 790 C C . TRP A 1 101 ? -4.761 -7.799 3.664 1.00 97.69 101 TRP A C 1
ATOM 792 O O . TRP A 1 101 ? -5.926 -7.839 4.051 1.00 97.69 101 TRP A O 1
ATOM 802 N N . VAL A 1 102 ? -3.927 -8.834 3.783 1.00 97.19 102 VAL A N 1
ATOM 803 C CA . VAL A 1 102 ? -4.324 -10.061 4.488 1.00 97.19 102 VAL A CA 1
ATOM 804 C C . VAL A 1 102 ? -4.728 -9.728 5.926 1.00 97.19 102 VAL A C 1
ATOM 806 O O . VAL A 1 102 ? -5.819 -10.102 6.352 1.00 97.19 102 VAL A O 1
ATOM 809 N N . TYR A 1 103 ? -3.913 -8.971 6.666 1.00 93.94 103 TYR A N 1
ATOM 810 C CA . TYR A 1 103 ? -4.247 -8.588 8.043 1.00 93.94 103 TYR A CA 1
ATOM 811 C C . TYR A 1 103 ? -5.506 -7.719 8.133 1.00 93.94 103 TYR A C 1
ATOM 813 O O . TYR A 1 103 ? -6.346 -7.965 8.998 1.00 93.94 103 TYR A O 1
ATOM 821 N N . SER A 1 104 ? -5.683 -6.770 7.212 1.00 95.44 104 SER A N 1
ATOM 822 C CA . SER A 1 104 ? -6.897 -5.954 7.102 1.00 95.44 104 SER A CA 1
ATOM 823 C C . SER A 1 104 ? -8.140 -6.811 6.839 1.00 95.44 104 SER A C 1
ATOM 825 O O . SER A 1 104 ? -9.175 -6.613 7.474 1.00 95.44 104 SER A O 1
ATOM 827 N N . GLY A 1 105 ? -8.043 -7.818 5.966 1.00 97.00 105 GLY A N 1
ATOM 828 C CA . GLY A 1 105 ? -9.126 -8.764 5.695 1.00 97.00 105 GLY A CA 1
ATOM 829 C C . GLY A 1 105 ? -9.523 -9.566 6.934 1.00 97.00 105 GLY A C 1
ATOM 830 O O . GLY A 1 105 ? -10.703 -9.616 7.281 1.00 97.00 105 GLY A O 1
ATOM 831 N N . ILE A 1 106 ? -8.540 -10.119 7.654 1.00 95.06 106 ILE A N 1
ATOM 832 C CA . ILE A 1 106 ? -8.783 -10.857 8.905 1.00 95.06 106 ILE A CA 1
ATOM 833 C C . ILE A 1 106 ? -9.437 -9.934 9.946 1.00 95.06 106 ILE A C 1
ATOM 835 O O . ILE A 1 106 ? -10.412 -10.320 10.590 1.00 95.06 106 ILE A O 1
ATOM 839 N N . ALA A 1 107 ? -8.931 -8.704 10.095 1.00 92.75 107 ALA A N 1
ATOM 840 C CA . ALA A 1 107 ? -9.484 -7.714 11.017 1.00 92.75 107 ALA A CA 1
ATOM 841 C C . ALA A 1 107 ? -10.914 -7.301 10.637 1.00 92.75 107 ALA A C 1
ATOM 843 O O . ALA A 1 107 ? -11.759 -7.166 11.516 1.00 92.75 107 ALA A O 1
ATOM 844 N N . THR A 1 108 ? -11.216 -7.176 9.341 1.00 95.31 108 THR A N 1
ATOM 845 C CA . THR A 1 108 ? -12.567 -6.872 8.842 1.00 95.31 108 THR A CA 1
ATOM 846 C C . THR A 1 108 ? -13.571 -7.941 9.284 1.00 95.31 108 THR A C 1
ATOM 848 O O . THR A 1 108 ? -14.667 -7.609 9.723 1.00 95.31 108 THR A O 1
ATOM 851 N N . ASN A 1 109 ? -13.206 -9.225 9.213 1.00 93.50 109 ASN A N 1
ATOM 852 C CA . ASN A 1 109 ? -14.077 -10.325 9.648 1.00 93.50 109 ASN A CA 1
ATOM 853 C C . ASN A 1 109 ? -14.176 -10.446 11.189 1.00 93.50 109 ASN A C 1
ATOM 855 O O . ASN A 1 109 ? -14.926 -11.259 11.722 1.00 93.50 109 ASN A O 1
ATOM 859 N N . ALA A 1 110 ? -13.401 -9.653 11.932 1.00 92.00 110 ALA A N 1
ATOM 860 C CA . ALA A 1 110 ? -13.329 -9.698 13.389 1.00 92.00 110 ALA A CA 1
ATOM 861 C C . ALA A 1 110 ? -14.158 -8.601 14.088 1.00 92.00 110 ALA A C 1
ATOM 863 O O . ALA A 1 110 ? -14.232 -8.580 15.320 1.00 92.00 110 ALA A O 1
ATOM 864 N N . VAL A 1 111 ? -14.759 -7.684 13.328 1.00 91.69 111 VAL A N 1
ATOM 865 C CA . VAL A 1 111 ? -15.456 -6.491 13.836 1.00 91.69 111 VAL A CA 1
ATOM 866 C C . VAL A 1 111 ? -16.923 -6.465 13.406 1.00 91.69 111 VAL A C 1
ATOM 868 O O . VAL A 1 111 ? -17.364 -7.280 12.595 1.00 91.69 111 VAL A O 1
ATOM 871 N N . ALA A 1 112 ? -17.698 -5.537 13.970 1.00 86.38 112 ALA A N 1
ATOM 872 C CA . ALA A 1 112 ? -19.087 -5.334 13.575 1.00 86.38 112 ALA A CA 1
ATOM 873 C C . ALA A 1 112 ? -19.205 -4.768 12.143 1.00 86.38 112 ALA A C 1
ATOM 875 O O . ALA A 1 112 ? -18.241 -4.298 11.536 1.00 86.38 112 ALA A O 1
ATOM 876 N N . SER A 1 113 ? -20.407 -4.866 11.566 1.00 84.94 113 SER A N 1
ATOM 877 C CA . SER A 1 113 ? -20.631 -4.627 10.134 1.00 84.94 113 SER A CA 1
ATOM 878 C C . SER A 1 113 ? -20.292 -3.207 9.681 1.00 84.94 113 SER A C 1
ATOM 880 O O . SER A 1 113 ? -19.851 -3.025 8.550 1.00 84.94 113 SER A O 1
ATOM 882 N N . ASN A 1 114 ? -20.483 -2.201 10.534 1.00 88.00 114 ASN A N 1
ATOM 883 C CA . ASN A 1 114 ? -20.249 -0.805 10.161 1.00 88.00 114 ASN A CA 1
ATOM 884 C C . ASN A 1 114 ? -18.746 -0.512 10.047 1.00 88.00 114 ASN A C 1
ATOM 886 O O . ASN A 1 114 ? -18.290 0.083 9.071 1.00 88.00 114 ASN A O 1
ATOM 890 N N . GLU A 1 115 ? -17.969 -1.003 11.007 1.00 89.44 115 GLU A N 1
ATOM 891 C CA . GLU A 1 115 ? -16.513 -0.940 11.029 1.00 89.44 115 GLU A CA 1
ATOM 892 C C . GLU A 1 115 ? -15.928 -1.770 9.883 1.00 89.44 115 GLU A C 1
ATOM 894 O O . GLU A 1 115 ? -15.025 -1.312 9.186 1.00 89.44 115 GLU A O 1
ATOM 899 N N . ALA A 1 116 ? -16.491 -2.953 9.621 1.00 90.88 116 ALA A N 1
ATOM 900 C CA . ALA A 1 116 ? -16.095 -3.799 8.501 1.00 90.88 116 ALA A CA 1
ATOM 901 C C . ALA A 1 116 ? -16.257 -3.080 7.149 1.00 90.88 116 ALA A C 1
ATOM 903 O O . ALA A 1 116 ? -15.346 -3.108 6.316 1.00 90.88 116 ALA A O 1
ATOM 904 N N . VAL A 1 117 ? -17.382 -2.390 6.930 1.00 92.25 117 VAL A N 1
ATOM 905 C CA . VAL A 1 117 ? -17.614 -1.598 5.708 1.00 92.25 117 VAL A CA 1
ATOM 906 C C . VAL A 1 117 ? -16.577 -0.482 5.576 1.00 92.25 117 VAL A C 1
ATOM 908 O O . VAL A 1 117 ? -16.011 -0.303 4.495 1.00 92.25 117 VAL A O 1
ATOM 911 N N . ALA A 1 118 ? -16.271 0.224 6.669 1.00 90.69 118 ALA A N 1
ATOM 912 C CA . ALA A 1 118 ? -15.250 1.267 6.669 1.00 90.69 118 ALA A CA 1
ATOM 913 C C . ALA A 1 118 ? -13.858 0.707 6.321 1.00 90.69 118 ALA A C 1
ATOM 915 O O . ALA A 1 118 ? -13.204 1.226 5.416 1.00 90.69 118 ALA A O 1
ATOM 916 N N . ILE A 1 119 ? -13.427 -0.387 6.962 1.00 93.12 119 ILE A N 1
ATOM 917 C CA . ILE A 1 119 ? -12.126 -1.028 6.694 1.00 93.12 119 ILE A CA 1
ATOM 918 C C . ILE A 1 119 ? -12.038 -1.497 5.235 1.00 93.12 119 ILE A C 1
ATOM 920 O O . ILE A 1 119 ? -11.017 -1.285 4.573 1.00 93.12 119 ILE A O 1
ATOM 924 N N . THR A 1 120 ? -13.116 -2.083 4.704 1.00 94.94 120 THR A N 1
ATOM 925 C CA . THR A 1 120 ? -13.192 -2.530 3.304 1.00 94.94 120 THR A CA 1
ATOM 926 C C . THR A 1 120 ? -12.990 -1.357 2.344 1.00 94.94 120 THR A C 1
ATOM 928 O O . THR A 1 120 ? -12.131 -1.410 1.461 1.00 94.94 120 THR A O 1
ATOM 931 N N . ALA A 1 121 ? -13.746 -0.270 2.532 1.00 93.00 121 ALA A N 1
ATOM 932 C CA . ALA A 1 121 ? -13.681 0.906 1.670 1.00 93.00 121 ALA A CA 1
ATOM 933 C C . ALA A 1 121 ? -12.290 1.560 1.693 1.00 93.00 121 ALA A C 1
ATOM 935 O O . ALA A 1 121 ? -11.730 1.869 0.637 1.00 93.00 121 ALA A O 1
ATOM 936 N N . GLN A 1 122 ? -11.703 1.707 2.885 1.00 93.38 122 GLN A N 1
ATOM 937 C CA . GLN A 1 122 ? -10.349 2.239 3.043 1.00 93.38 122 GLN A CA 1
ATOM 938 C C . GLN A 1 122 ? -9.314 1.348 2.347 1.00 93.38 122 GLN A C 1
ATOM 940 O O . GLN A 1 122 ? -8.458 1.850 1.622 1.00 93.38 122 GLN A O 1
ATOM 945 N N . THR A 1 123 ? -9.425 0.026 2.501 1.00 95.69 123 THR A N 1
ATOM 946 C CA . THR A 1 123 ? -8.498 -0.935 1.887 1.00 95.69 123 THR A CA 1
ATOM 947 C C . THR A 1 123 ? -8.556 -0.890 0.359 1.00 95.69 123 THR A C 1
ATOM 949 O O . THR A 1 123 ? -7.511 -0.906 -0.294 1.00 95.69 123 THR A O 1
ATOM 952 N N . ILE A 1 124 ? -9.749 -0.778 -0.236 1.00 95.69 124 ILE A N 1
ATOM 953 C CA . ILE A 1 124 ? -9.909 -0.652 -1.695 1.00 95.69 124 ILE A CA 1
ATOM 954 C C . ILE A 1 124 ? -9.249 0.635 -2.200 1.00 95.69 124 ILE A C 1
ATOM 956 O O . ILE A 1 124 ? -8.461 0.593 -3.148 1.00 95.69 124 ILE A O 1
ATOM 960 N N . LEU A 1 125 ? -9.527 1.773 -1.557 1.00 94.81 125 LEU A N 1
ATOM 961 C CA . LEU A 1 125 ? -8.964 3.056 -1.977 1.00 94.81 125 LEU A CA 1
ATOM 962 C C . LEU A 1 125 ? -7.436 3.073 -1.840 1.00 94.81 125 LEU A C 1
ATOM 964 O O . LEU A 1 125 ? -6.729 3.484 -2.760 1.00 94.81 125 LEU A O 1
ATOM 968 N N . LEU A 1 126 ? -6.913 2.565 -0.724 1.00 96.00 126 LEU A N 1
ATOM 969 C CA . LEU A 1 126 ? -5.474 2.452 -0.512 1.00 96.00 126 LEU A CA 1
ATOM 970 C C . LEU A 1 126 ? -4.825 1.452 -1.478 1.00 96.00 126 LEU A C 1
ATOM 972 O O . LEU A 1 126 ? -3.699 1.683 -1.906 1.00 96.00 126 LEU A O 1
ATOM 976 N N . SER A 1 127 ? -5.522 0.387 -1.888 1.00 97.19 127 SER A N 1
ATOM 977 C CA . SER A 1 127 ? -5.029 -0.544 -2.915 1.00 97.19 127 SER A CA 1
ATOM 978 C C . SER A 1 127 ? -4.837 0.149 -4.261 1.00 97.19 127 SER A C 1
ATOM 980 O O . SER A 1 127 ? -3.817 -0.064 -4.914 1.00 97.19 127 SER A O 1
ATOM 982 N N . ILE A 1 128 ? -5.779 1.010 -4.655 1.00 96.06 128 ILE A N 1
ATOM 983 C CA . ILE A 1 128 ? -5.683 1.832 -5.871 1.00 96.06 128 ILE A CA 1
ATOM 984 C C . ILE A 1 128 ? -4.471 2.762 -5.781 1.00 96.06 128 ILE A C 1
ATOM 986 O O . ILE A 1 128 ? -3.639 2.787 -6.687 1.00 96.06 128 ILE A O 1
ATOM 990 N N . ILE A 1 129 ? -4.345 3.486 -4.667 1.00 95.25 129 ILE A N 1
ATOM 991 C CA . ILE A 1 129 ? -3.256 4.442 -4.440 1.00 95.25 129 ILE A CA 1
ATOM 992 C C . ILE A 1 129 ? -1.893 3.734 -4.465 1.00 95.25 129 ILE A C 1
ATOM 994 O O . ILE A 1 129 ? -0.996 4.153 -5.193 1.00 95.25 129 ILE A O 1
ATOM 998 N N . LEU A 1 130 ? -1.736 2.638 -3.716 1.00 96.25 130 LEU A N 1
ATOM 999 C CA . LEU A 1 130 ? -0.464 1.925 -3.568 1.00 96.25 130 LEU A CA 1
ATOM 1000 C C . LEU A 1 130 ? -0.086 1.090 -4.797 1.00 96.25 130 LEU A C 1
ATOM 1002 O O . LEU A 1 130 ? 1.103 0.834 -5.011 1.00 96.25 130 LEU A O 1
ATOM 1006 N N . ALA A 1 131 ? -1.043 0.686 -5.638 1.00 96.44 131 ALA A N 1
ATOM 1007 C CA . ALA A 1 131 ? -0.747 -0.024 -6.883 1.00 96.44 131 ALA A CA 1
ATOM 1008 C C . ALA A 1 131 ? 0.083 0.829 -7.855 1.00 96.44 131 ALA A C 1
ATOM 1010 O O . ALA A 1 131 ? 0.895 0.278 -8.599 1.00 96.44 131 ALA A O 1
ATOM 1011 N N . ILE A 1 132 ? -0.042 2.159 -7.817 1.00 94.12 132 ILE A N 1
ATOM 1012 C CA . ILE A 1 132 ? 0.695 3.066 -8.706 1.00 94.12 132 ILE A CA 1
ATOM 1013 C C . ILE A 1 132 ? 2.214 3.038 -8.439 1.00 94.12 132 ILE A C 1
ATOM 1015 O O . ILE A 1 132 ? 2.955 2.599 -9.323 1.00 94.12 132 ILE A O 1
ATOM 1019 N N . PRO A 1 133 ? 2.725 3.415 -7.246 1.00 95.06 133 PRO A N 1
ATOM 1020 C CA . PRO A 1 133 ? 4.161 3.359 -6.976 1.00 95.06 133 PRO A CA 1
ATOM 1021 C C . PRO A 1 133 ? 4.686 1.921 -7.026 1.00 95.06 133 PRO A C 1
ATOM 1023 O O . PRO A 1 133 ? 5.817 1.702 -7.447 1.00 95.06 133 PRO A O 1
ATOM 1026 N N . SER A 1 134 ? 3.864 0.924 -6.689 1.00 96.06 134 SER A N 1
ATOM 1027 C CA . SER A 1 134 ? 4.232 -0.490 -6.824 1.00 96.06 134 SER A CA 1
ATOM 1028 C C . SER A 1 134 ? 4.509 -0.884 -8.278 1.00 96.06 134 SER A C 1
ATOM 1030 O O . SER A 1 134 ? 5.484 -1.581 -8.563 1.00 96.06 134 SER A O 1
ATOM 1032 N N . THR A 1 135 ? 3.687 -0.391 -9.206 1.00 95.56 135 THR A N 1
ATOM 1033 C CA . THR A 1 135 ? 3.838 -0.616 -10.648 1.00 95.56 135 THR A CA 1
ATOM 1034 C C . THR A 1 135 ? 5.123 0.003 -11.172 1.00 95.56 135 THR A C 1
ATOM 1036 O O . THR A 1 135 ? 5.930 -0.674 -11.809 1.00 95.56 135 THR A O 1
ATOM 1039 N N . ASP A 1 136 ? 5.336 1.289 -10.893 1.00 93.94 136 ASP A N 1
ATOM 1040 C CA . ASP A 1 136 ? 6.531 1.998 -11.342 1.00 93.94 136 ASP A CA 1
ATOM 1041 C C . ASP A 1 136 ? 7.802 1.487 -10.650 1.00 93.94 136 ASP A C 1
ATOM 1043 O O . ASP A 1 136 ? 8.868 1.449 -11.267 1.00 93.94 136 ASP A O 1
ATOM 1047 N N . GLY A 1 137 ? 7.697 1.025 -9.404 1.00 94.69 137 GLY A N 1
ATOM 1048 C CA . GLY A 1 137 ? 8.789 0.390 -8.674 1.00 94.69 137 GLY A CA 1
ATOM 1049 C C . GLY A 1 137 ? 9.189 -0.936 -9.314 1.00 94.69 137 GLY A C 1
ATOM 1050 O O . GLY A 1 137 ? 10.370 -1.161 -9.578 1.00 94.69 137 GLY A O 1
ATOM 1051 N N . LEU A 1 138 ? 8.209 -1.784 -9.645 1.00 95.06 138 LEU A N 1
ATOM 1052 C CA . LEU A 1 138 ? 8.444 -3.044 -10.351 1.00 95.06 138 LEU A CA 1
ATOM 1053 C C . LEU A 1 138 ? 9.056 -2.808 -11.738 1.00 95.06 138 LEU A C 1
ATOM 1055 O O . LEU A 1 138 ? 10.065 -3.426 -12.070 1.00 95.06 138 LEU A O 1
ATOM 1059 N N . LEU A 1 139 ? 8.500 -1.880 -12.524 1.00 93.75 139 LEU A N 1
ATOM 1060 C CA . LEU A 1 139 ? 9.051 -1.502 -13.831 1.00 93.75 139 LEU A CA 1
ATOM 1061 C C . LEU A 1 139 ? 10.498 -1.023 -13.725 1.00 93.75 139 LEU A C 1
ATOM 1063 O O . LEU A 1 139 ? 11.347 -1.451 -14.505 1.00 93.75 139 LEU A O 1
ATOM 1067 N N . THR A 1 140 ? 10.788 -0.174 -12.740 1.00 93.19 140 THR A N 1
ATOM 1068 C CA . THR A 1 140 ? 12.136 0.355 -12.517 1.00 93.19 140 THR A CA 1
ATOM 1069 C C . THR A 1 140 ? 13.117 -0.762 -12.193 1.00 93.19 140 THR A C 1
ATOM 1071 O O . THR A 1 140 ? 14.199 -0.794 -12.772 1.00 93.19 140 THR A O 1
ATOM 1074 N N . VAL A 1 141 ? 12.743 -1.711 -11.331 1.00 94.06 141 VAL A N 1
ATOM 1075 C CA . VAL A 1 141 ? 13.598 -2.858 -10.996 1.00 94.06 141 VAL A CA 1
ATOM 1076 C C . VAL A 1 141 ? 13.812 -3.768 -12.207 1.00 94.06 141 VAL A C 1
ATOM 1078 O O . VAL A 1 141 ? 14.947 -4.149 -12.487 1.00 94.06 141 VAL A O 1
ATOM 1081 N N . LEU A 1 142 ? 12.763 -4.071 -12.978 1.00 92.00 142 LEU A N 1
ATOM 1082 C CA . LEU A 1 142 ? 12.884 -4.881 -14.195 1.00 92.00 142 LEU A CA 1
ATOM 1083 C C . LEU A 1 142 ? 13.805 -4.219 -15.231 1.00 92.00 142 LEU A C 1
ATOM 1085 O O . LEU A 1 142 ? 14.655 -4.883 -15.826 1.00 92.00 142 LEU A O 1
ATOM 1089 N N . LEU A 1 143 ? 13.674 -2.908 -15.438 1.00 91.62 143 LEU A N 1
ATOM 1090 C CA . LEU A 1 143 ? 14.545 -2.153 -16.339 1.00 91.62 143 LEU A CA 1
ATOM 1091 C C . LEU A 1 143 ? 15.973 -2.049 -15.799 1.00 91.62 143 LEU A C 1
ATOM 1093 O O . LEU A 1 143 ? 16.918 -2.154 -16.576 1.00 91.62 143 LEU A O 1
ATOM 1097 N N . LEU A 1 144 ? 16.155 -1.924 -14.483 1.00 92.88 144 LEU A N 1
ATOM 1098 C CA . LEU A 1 144 ? 17.474 -1.935 -13.854 1.00 92.88 144 LEU A CA 1
ATOM 1099 C C . LEU A 1 144 ? 18.193 -3.267 -14.105 1.00 92.88 144 LEU A C 1
ATOM 1101 O O . LEU A 1 144 ? 19.333 -3.259 -14.573 1.00 92.88 144 LEU A O 1
ATOM 1105 N N . ILE A 1 145 ? 17.508 -4.396 -13.891 1.00 92.25 145 ILE A N 1
ATOM 1106 C CA . ILE A 1 145 ? 18.032 -5.743 -14.167 1.00 92.25 145 ILE A CA 1
ATOM 1107 C C . ILE A 1 145 ? 18.428 -5.881 -15.642 1.00 92.25 145 ILE A C 1
ATOM 1109 O O . ILE A 1 145 ? 19.506 -6.392 -15.944 1.00 92.25 145 ILE A O 1
ATOM 1113 N N . ASN A 1 146 ? 17.593 -5.396 -16.565 1.00 89.44 146 ASN A N 1
ATOM 1114 C CA . ASN A 1 146 ? 17.913 -5.424 -17.993 1.00 89.44 146 ASN A CA 1
ATOM 1115 C C . ASN A 1 146 ? 19.077 -4.490 -18.345 1.00 89.44 146 ASN A C 1
ATOM 1117 O O . ASN A 1 146 ? 19.944 -4.878 -19.118 1.00 89.44 146 ASN A O 1
ATOM 1121 N N . SER A 1 147 ? 19.170 -3.310 -17.728 1.00 89.62 147 SER A N 1
ATOM 1122 C CA . SER A 1 147 ? 20.259 -2.356 -17.976 1.00 89.62 147 SER A CA 1
ATOM 1123 C C . SER A 1 147 ? 21.627 -2.837 -17.496 1.00 89.62 147 SER A C 1
ATOM 1125 O O . SER A 1 147 ? 22.650 -2.435 -18.048 1.00 89.62 147 SER A O 1
ATOM 1127 N N . ALA A 1 148 ? 21.653 -3.729 -16.500 1.00 88.56 148 ALA A N 1
ATOM 1128 C CA . ALA A 1 148 ? 22.873 -4.410 -16.079 1.00 88.56 148 ALA A CA 1
ATOM 1129 C C . ALA A 1 148 ? 23.380 -5.405 -17.140 1.00 88.56 148 ALA A C 1
ATOM 1131 O O . ALA A 1 148 ? 24.568 -5.715 -17.164 1.00 88.56 148 ALA A O 1
ATOM 1132 N N . ARG A 1 149 ? 22.490 -5.896 -18.015 1.00 88.75 149 ARG A N 1
ATOM 1133 C CA . ARG A 1 149 ? 22.800 -6.851 -19.090 1.00 88.75 149 ARG A C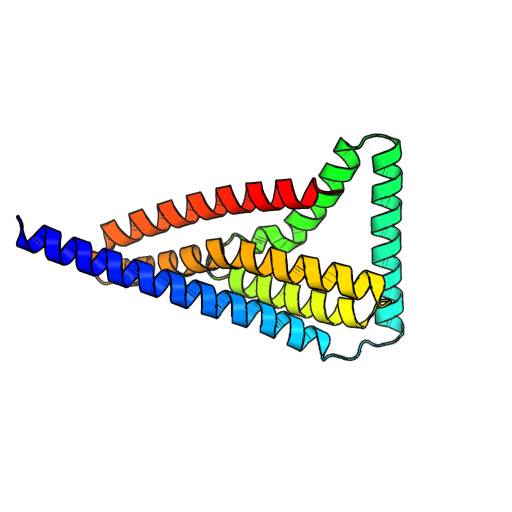A 1
ATOM 1134 C C . ARG A 1 149 ? 23.022 -6.164 -20.437 1.00 88.75 149 ARG A C 1
ATOM 1136 O O . ARG A 1 149 ? 23.895 -6.579 -21.188 1.00 88.75 149 ARG A O 1
ATOM 1143 N N . ASP A 1 150 ? 22.263 -5.110 -20.724 1.00 86.00 150 ASP A N 1
ATOM 1144 C CA . ASP A 1 150 ? 22.335 -4.347 -21.966 1.00 86.00 150 ASP A CA 1
ATOM 1145 C C . ASP A 1 150 ? 22.217 -2.837 -21.695 1.00 86.00 150 ASP A C 1
ATOM 1147 O O . ASP A 1 150 ? 21.205 -2.329 -21.204 1.00 86.00 150 ASP A O 1
ATOM 1151 N N . LYS A 1 151 ? 23.264 -2.094 -22.073 1.00 84.12 151 LYS A N 1
ATOM 1152 C CA . LYS A 1 151 ? 23.352 -0.640 -21.887 1.00 84.12 151 LYS A CA 1
ATOM 1153 C C . LYS A 1 151 ? 22.288 0.134 -22.672 1.00 84.12 151 LYS A C 1
ATOM 1155 O O . LYS A 1 151 ? 22.028 1.284 -22.312 1.00 84.12 151 LYS A O 1
ATOM 1160 N N . SER A 1 152 ? 21.658 -0.467 -23.685 1.00 81.88 152 SER A N 1
ATOM 1161 C CA . SER A 1 152 ? 20.573 0.150 -24.461 1.00 81.88 152 SER A CA 1
ATOM 1162 C C . SER A 1 152 ? 19.380 0.567 -23.585 1.00 81.88 152 SER A C 1
ATOM 1164 O O . SER A 1 152 ? 18.722 1.569 -23.861 1.00 81.88 152 SER A O 1
ATOM 1166 N N . PHE A 1 153 ? 19.156 -0.123 -22.461 1.00 84.56 153 PHE A N 1
ATOM 1167 C CA . PHE A 1 153 ? 18.059 0.167 -21.533 1.00 84.56 153 PHE A CA 1
ATOM 1168 C C . PHE A 1 153 ? 18.358 1.301 -20.548 1.00 84.56 153 PHE A C 1
ATOM 1170 O O . PHE A 1 153 ? 17.453 1.735 -19.840 1.00 84.56 153 PHE A O 1
ATOM 1177 N N . LYS A 1 154 ? 19.592 1.819 -20.489 1.00 86.75 154 LYS A N 1
ATOM 1178 C CA . LYS A 1 154 ? 20.009 2.786 -19.459 1.00 86.75 154 LYS A CA 1
ATOM 1179 C C . LYS A 1 154 ? 19.135 4.044 -19.425 1.00 86.75 154 LYS A C 1
ATOM 1181 O O . LYS A 1 154 ? 18.757 4.490 -18.343 1.00 86.75 154 LYS A O 1
ATOM 1186 N N . GLU A 1 155 ? 18.799 4.608 -20.585 1.00 86.88 155 GLU A N 1
ATOM 1187 C CA . GLU A 1 155 ? 17.940 5.799 -20.664 1.00 86.88 155 GLU A CA 1
ATOM 1188 C C . GLU A 1 155 ? 16.524 5.501 -20.146 1.00 86.88 155 GLU A C 1
ATOM 1190 O O . GLU A 1 155 ? 15.983 6.258 -19.339 1.00 86.88 155 GLU A O 1
ATOM 1195 N N . LEU A 1 156 ? 15.959 4.352 -20.531 1.00 85.00 156 LEU A N 1
ATOM 1196 C CA . LEU A 1 156 ? 14.642 3.903 -20.075 1.00 85.00 156 LEU A CA 1
ATOM 1197 C C . LEU A 1 156 ? 14.619 3.646 -18.564 1.00 85.00 156 LEU A C 1
ATOM 1199 O O . LEU A 1 156 ? 13.662 4.032 -17.896 1.00 85.00 156 LEU A O 1
ATOM 1203 N N . THR A 1 157 ? 15.683 3.063 -18.007 1.00 89.56 157 THR A N 1
ATOM 1204 C CA . THR A 1 157 ? 15.827 2.854 -16.560 1.00 89.56 157 THR A CA 1
ATOM 1205 C C . THR A 1 157 ? 15.825 4.179 -15.802 1.00 89.56 157 THR A C 1
ATOM 1207 O O . THR A 1 157 ? 15.126 4.301 -14.798 1.00 89.56 157 THR A O 1
ATOM 1210 N N . ILE A 1 158 ? 16.548 5.196 -16.287 1.00 90.00 158 ILE A N 1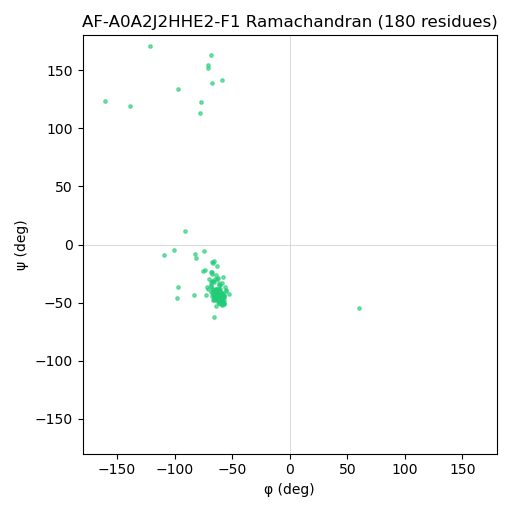
ATOM 1211 C CA . ILE A 1 158 ? 16.575 6.527 -15.656 1.00 90.00 158 ILE A CA 1
ATOM 1212 C C . ILE A 1 158 ? 15.189 7.181 -15.708 1.00 90.00 158 ILE A C 1
ATOM 1214 O O . ILE A 1 158 ? 14.731 7.734 -14.708 1.00 90.00 158 ILE A O 1
ATOM 1218 N N . LEU A 1 159 ? 14.506 7.108 -16.854 1.00 88.44 159 LEU A N 1
ATOM 1219 C CA . LEU A 1 159 ? 13.149 7.640 -17.000 1.00 88.44 159 LEU A CA 1
ATOM 1220 C C . LEU A 1 159 ? 12.157 6.928 -16.071 1.00 88.44 159 LEU A C 1
ATOM 1222 O O . LEU A 1 159 ? 11.356 7.590 -15.411 1.00 88.44 159 LEU A O 1
ATOM 1226 N N . SER A 1 160 ? 12.247 5.600 -15.963 1.00 90.31 160 SER A N 1
ATOM 1227 C CA . SER A 1 160 ? 11.419 4.812 -15.046 1.00 90.31 160 SER A CA 1
ATOM 1228 C C . SER A 1 160 ? 11.691 5.166 -13.586 1.00 90.31 160 SER A C 1
ATOM 1230 O O . SER A 1 160 ? 10.748 5.397 -12.839 1.00 90.31 160 SER A O 1
ATOM 1232 N N . ALA A 1 161 ? 12.959 5.305 -13.189 1.00 92.56 161 ALA A N 1
ATOM 1233 C CA . ALA A 1 161 ? 13.323 5.693 -11.828 1.00 92.56 161 ALA A CA 1
ATOM 1234 C C . ALA A 1 161 ? 12.786 7.086 -11.456 1.00 92.56 161 ALA A C 1
ATOM 1236 O O . ALA A 1 161 ? 12.273 7.283 -10.356 1.00 92.56 161 ALA A O 1
ATOM 1237 N N . ARG A 1 162 ? 12.837 8.053 -12.384 1.00 93.06 162 ARG A N 1
ATOM 1238 C CA . ARG A 1 162 ? 12.227 9.382 -12.186 1.00 93.06 162 ARG A CA 1
ATOM 1239 C C . ARG A 1 162 ? 10.710 9.295 -12.036 1.00 93.06 162 ARG A C 1
ATOM 1241 O O . ARG A 1 162 ? 10.156 9.919 -11.136 1.00 93.06 162 ARG A O 1
ATOM 1248 N N . SER A 1 163 ? 10.057 8.503 -12.887 1.00 91.50 163 SER A N 1
ATOM 1249 C CA . SER A 1 163 ? 8.615 8.238 -12.805 1.00 91.50 163 SER A CA 1
ATOM 1250 C C . SER A 1 163 ? 8.241 7.630 -11.454 1.00 91.50 163 SER A C 1
ATOM 1252 O O . SER A 1 163 ? 7.313 8.099 -10.805 1.00 91.50 163 SER A O 1
ATOM 1254 N N . TYR A 1 164 ? 9.012 6.650 -10.983 1.00 95.12 164 TYR A N 1
ATOM 1255 C CA . TYR A 1 164 ? 8.824 6.037 -9.676 1.00 95.12 164 TYR A CA 1
ATOM 1256 C C . TYR A 1 164 ? 8.904 7.051 -8.531 1.00 95.12 164 TYR A C 1
ATOM 1258 O O . TYR A 1 164 ? 7.979 7.127 -7.728 1.00 95.12 164 TYR A O 1
ATOM 1266 N N . ILE A 1 165 ? 9.959 7.872 -8.482 1.00 96.25 165 ILE A N 1
ATOM 1267 C CA . ILE A 1 165 ? 10.119 8.899 -7.437 1.00 96.25 165 ILE A CA 1
ATOM 1268 C C . ILE A 1 165 ? 8.935 9.874 -7.449 1.00 96.25 165 ILE A C 1
ATOM 1270 O O . ILE A 1 165 ? 8.383 10.189 -6.396 1.00 96.25 165 ILE A O 1
ATOM 1274 N N . MET A 1 166 ? 8.509 10.317 -8.634 1.00 96.56 166 MET A N 1
ATOM 1275 C CA . MET A 1 166 ? 7.348 11.194 -8.781 1.00 96.56 166 MET A CA 1
ATOM 1276 C C . MET A 1 166 ? 6.075 10.537 -8.229 1.00 96.56 166 MET A C 1
ATOM 1278 O O . MET A 1 166 ? 5.351 11.165 -7.460 1.00 96.56 166 MET A O 1
ATOM 1282 N N . TRP A 1 167 ? 5.821 9.269 -8.557 1.00 95.25 167 TRP A N 1
ATOM 1283 C CA . TRP A 1 167 ? 4.657 8.545 -8.045 1.00 95.25 167 TRP A CA 1
ATOM 1284 C C . TRP A 1 167 ? 4.720 8.264 -6.548 1.00 95.25 167 TRP A C 1
ATOM 1286 O O . TRP A 1 167 ? 3.679 8.296 -5.897 1.00 95.25 167 TRP A O 1
ATOM 1296 N N . VAL A 1 168 ? 5.907 8.051 -5.979 1.00 96.56 168 VAL A N 1
ATOM 1297 C CA . VAL A 1 168 ? 6.088 7.963 -4.523 1.00 96.56 168 VAL A CA 1
ATOM 1298 C C . VAL A 1 168 ? 5.689 9.280 -3.858 1.00 96.56 168 VAL A C 1
ATOM 1300 O O . VAL A 1 168 ? 4.908 9.263 -2.912 1.00 96.56 168 VAL A O 1
ATOM 1303 N N . ILE A 1 169 ? 6.147 10.422 -4.381 1.00 96.94 169 ILE A N 1
ATOM 1304 C CA . ILE A 1 169 ? 5.784 11.746 -3.848 1.00 96.94 169 ILE A CA 1
ATOM 1305 C C . ILE A 1 169 ? 4.271 11.977 -3.951 1.00 96.94 169 ILE A C 1
ATOM 1307 O O . ILE A 1 169 ? 3.641 12.350 -2.964 1.00 96.94 169 ILE A O 1
ATOM 1311 N N . ILE A 1 170 ? 3.675 11.709 -5.118 1.00 96.31 170 ILE A N 1
ATOM 1312 C CA . ILE A 1 170 ? 2.223 11.831 -5.321 1.00 96.31 170 ILE A CA 1
ATOM 1313 C C . ILE A 1 170 ? 1.472 10.924 -4.344 1.00 96.31 170 ILE A C 1
ATOM 1315 O O . ILE A 1 170 ? 0.505 11.357 -3.727 1.00 96.31 170 ILE A O 1
ATOM 1319 N N . THR A 1 171 ? 1.936 9.690 -4.154 1.00 95.75 171 THR A N 1
ATOM 1320 C CA . THR A 1 171 ? 1.327 8.748 -3.212 1.00 95.75 171 THR A CA 1
ATOM 1321 C C . THR A 1 171 ? 1.376 9.281 -1.788 1.00 95.75 171 THR A C 1
ATOM 1323 O O . THR A 1 171 ? 0.353 9.276 -1.119 1.00 95.75 171 THR A O 1
ATOM 1326 N N . ILE A 1 172 ? 2.518 9.801 -1.332 1.00 95.25 172 ILE A N 1
ATOM 1327 C CA . ILE A 1 172 ? 2.637 10.406 0.003 1.00 95.25 172 ILE A CA 1
ATOM 1328 C C . ILE A 1 172 ? 1.631 11.551 0.169 1.00 95.25 172 ILE A C 1
ATOM 1330 O O . ILE A 1 172 ? 0.944 11.612 1.185 1.00 95.25 172 ILE A O 1
ATOM 1334 N N . ILE A 1 173 ? 1.486 12.418 -0.838 1.00 95.31 173 ILE A N 1
ATOM 1335 C CA . ILE A 1 173 ? 0.498 13.506 -0.822 1.00 95.31 173 ILE A CA 1
ATOM 1336 C C . ILE A 1 173 ? -0.930 12.948 -0.729 1.00 95.31 173 ILE A C 1
ATOM 1338 O O . ILE A 1 173 ? -1.719 13.424 0.083 1.00 95.31 173 ILE A O 1
ATOM 1342 N N . LEU A 1 174 ? -1.263 11.917 -1.510 1.00 94.31 174 LEU A N 1
ATOM 1343 C CA . LEU A 1 174 ? -2.579 11.274 -1.461 1.00 94.31 174 LEU A CA 1
ATOM 1344 C C . LEU A 1 174 ? -2.852 10.618 -0.101 1.00 94.31 174 LEU A C 1
ATOM 1346 O O . LEU A 1 174 ? -3.963 10.742 0.404 1.00 94.31 174 LEU A O 1
ATOM 1350 N N . LEU A 1 175 ? -1.857 9.976 0.520 1.00 92.50 175 LEU A N 1
ATOM 1351 C CA . LEU A 1 175 ? -1.979 9.394 1.863 1.00 92.50 175 LEU A CA 1
ATOM 1352 C C . LEU A 1 175 ? -2.197 10.476 2.932 1.00 92.50 175 LEU A C 1
ATOM 1354 O O . LEU A 1 175 ? -3.026 10.299 3.823 1.00 92.50 175 LEU A O 1
ATOM 1358 N N . ILE A 1 176 ? -1.505 11.614 2.819 1.00 92.88 176 ILE A N 1
ATOM 1359 C CA . ILE A 1 176 ? -1.705 12.788 3.683 1.00 92.88 176 ILE A CA 1
ATOM 1360 C C . ILE A 1 176 ? -3.136 13.318 3.545 1.00 92.88 176 ILE A C 1
ATOM 1362 O O . ILE A 1 176 ? -3.808 13.516 4.555 1.00 92.88 176 ILE A O 1
ATOM 1366 N N . ILE A 1 177 ? -3.621 13.507 2.313 1.00 91.00 177 ILE A N 1
ATOM 1367 C CA . ILE A 1 177 ? -4.989 13.980 2.048 1.00 91.00 177 ILE A CA 1
ATOM 1368 C C . ILE A 1 177 ? -6.014 12.982 2.592 1.00 91.00 177 ILE A C 1
ATOM 1370 O O . ILE A 1 177 ? -6.969 13.386 3.246 1.00 91.00 177 ILE A O 1
ATOM 1374 N N . PHE A 1 178 ? -5.799 11.686 2.366 1.00 88.25 178 PHE A N 1
ATOM 1375 C CA . PHE A 1 178 ? -6.668 10.621 2.859 1.00 88.25 178 PHE A CA 1
ATOM 1376 C C . PHE A 1 178 ? -6.776 10.624 4.393 1.00 88.25 178 PHE A C 1
ATOM 1378 O O . PHE A 1 178 ? -7.874 10.496 4.922 1.00 88.25 178 PHE A O 1
ATOM 1385 N N . MET A 1 179 ? -5.674 10.851 5.115 1.00 88.38 179 MET A N 1
ATOM 1386 C CA . MET A 1 179 ? -5.683 10.969 6.585 1.00 88.38 179 MET A CA 1
ATOM 1387 C C . MET A 1 179 ? -6.284 12.278 7.103 1.00 88.38 179 MET A C 1
ATOM 1389 O O . MET A 1 179 ? -6.6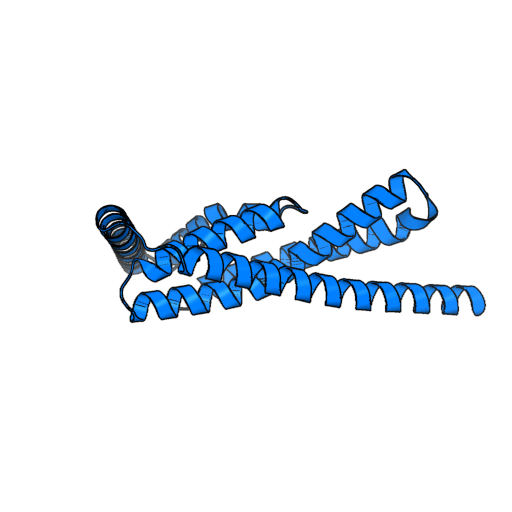85 12.348 8.265 1.00 88.38 179 MET A O 1
ATOM 1393 N N . ALA A 1 180 ? -6.307 13.318 6.270 1.00 85.00 180 ALA A N 1
ATOM 1394 C CA . ALA A 1 180 ? -6.915 14.603 6.594 1.00 85.00 180 ALA A CA 1
ATOM 1395 C C . ALA A 1 180 ? -8.438 14.605 6.391 1.00 85.00 180 ALA A C 1
ATOM 1397 O O . ALA A 1 180 ? -9.098 15.547 6.828 1.00 85.00 180 ALA A O 1
ATOM 1398 N N . MET A 1 181 ? -9.001 13.579 5.739 1.00 79.56 181 MET A N 1
ATOM 1399 C CA . MET A 1 181 ? -10.451 13.431 5.641 1.00 79.56 181 MET A CA 1
ATOM 1400 C C . MET A 1 181 ? -11.048 13.135 7.031 1.00 79.56 181 MET A C 1
ATOM 1402 O O . MET A 1 181 ? -10.430 12.400 7.811 1.00 79.56 181 MET A O 1
ATOM 1406 N N . PRO A 1 182 ? -12.205 13.743 7.359 1.00 61.72 182 PRO A N 1
ATOM 1407 C CA . PRO A 1 182 ? -12.874 13.554 8.643 1.00 61.72 182 PRO A CA 1
ATOM 1408 C C . PRO A 1 182 ? -13.282 12.097 8.887 1.00 61.72 182 PRO A C 1
ATOM 1410 O O . PRO A 1 182 ? -13.791 11.454 7.940 1.00 61.72 182 PRO A O 1
#

Radius of gyration: 19.93 Å; Cα contacts (8 Å, |Δi|>4): 170; chains: 1; bounding box: 44×37×62 Å

Nearest PDB structures (foldseek):
  4p9f-assembly1_A  TM=2.611E-01  e=2.760E+00  Escherichia coli UMEA 3718-1
  7sqc-assembly1_1F  TM=3.074E-01  e=6.134E+00  Chlamydomonas reinhardtii
  7jh5-assembly1_A  TM=1.734E-01  e=3.914E+00  synthetic construct
  7cbc-assembly2_B  TM=1.727E-01  e=5.281E+00  synthetic construct
  7jh5-assembly2_B  TM=1.741E-01  e=7.872E+00  synthetic construct